Protein AF-A0A0L0D8C6-F1 (afdb_monomer)

Organism: NCBI:txid461836

Foldseek 3Di:
DDPVVVVVVVVVVVVVVVVVVVCVVVVVVVVVVVCVVVVVVVCVVPPDDDDDDDDDDDDDDDDDDDDDDDPVVVVVVVVVPDDDDDDDDDDDDDDDDDDDDDDDDDDDDDDDDDDDDDDDDDDDDDDDDDDPPPPDPQDWAFLVVVCVVVVHDAQAEFQQDFAAFADPVLCVVVVADRDLVVLQVVLPHADADPVCNSRDDPVCPPPDDDDPPDDPQQRVLCSSCNNQQLSVLQRDFRPPAAADPDDQDPVLVVQLLVLCRVGNHHPSQSRSCSSRHNYGSVVSNVCCQPPCQLSNNYHYRQWTAGPVSHIDGNGRPPPPDD

pLDDT: mean 70.29, std 24.56, range [26.69, 97.69]

Structure (mmCIF, N/CA/C/O backbone):
data_AF-A0A0L0D8C6-F1
#
_entry.id   AF-A0A0L0D8C6-F1
#
loop_
_atom_site.group_PDB
_atom_site.id
_atom_site.type_symbol
_atom_site.label_atom_id
_atom_site.label_alt_id
_atom_site.label_comp_id
_atom_site.label_asym_id
_atom_site.label_entity_id
_atom_site.label_seq_id
_atom_site.pdbx_PDB_ins_code
_atom_site.Cartn_x
_atom_site.Cartn_y
_atom_site.Cartn_z
_atom_site.occupancy
_atom_site.B_iso_or_equiv
_atom_site.auth_seq_id
_atom_site.auth_comp_id
_atom_site.auth_asym_id
_atom_site.auth_atom_id
_atom_site.pdbx_PDB_model_num
ATOM 1 N N . MET A 1 1 ? -21.525 34.085 -2.997 1.00 51.06 1 MET A N 1
ATOM 2 C CA . MET A 1 1 ? -20.673 34.850 -3.931 1.00 51.06 1 MET A CA 1
ATOM 3 C C . MET A 1 1 ? -19.971 33.852 -4.826 1.00 51.06 1 MET A C 1
ATOM 5 O O . MET A 1 1 ? -19.265 32.986 -4.321 1.00 51.06 1 MET A O 1
ATOM 9 N N . ASP A 1 2 ? -20.308 33.921 -6.109 1.00 60.94 2 ASP A N 1
ATOM 10 C CA . ASP A 1 2 ? -20.319 32.825 -7.077 1.00 60.94 2 ASP A CA 1
ATOM 11 C C . ASP A 1 2 ? -18.955 32.250 -7.445 1.00 60.94 2 ASP A C 1
ATOM 13 O O . ASP A 1 2 ? -18.066 32.945 -7.941 1.00 60.94 2 ASP A O 1
ATOM 17 N N . TYR A 1 3 ? -18.845 30.929 -7.314 1.00 76.44 3 TYR A N 1
ATOM 18 C CA . TYR A 1 3 ? -17.761 30.139 -7.895 1.00 76.44 3 TYR A CA 1
ATOM 19 C C . TYR A 1 3 ? -17.638 30.377 -9.411 1.00 76.44 3 TYR A C 1
ATOM 21 O O . TYR A 1 3 ? -16.528 30.473 -9.940 1.00 76.44 3 TYR A O 1
ATOM 29 N N . GLU A 1 4 ? -18.769 30.553 -10.099 1.00 77.00 4 GLU A N 1
ATOM 30 C CA . GLU A 1 4 ? -18.808 30.838 -11.534 1.00 77.00 4 GLU A CA 1
ATOM 31 C C . GLU A 1 4 ? -18.201 32.200 -11.884 1.00 77.00 4 GLU A C 1
ATOM 33 O O . GLU A 1 4 ? -17.427 32.296 -12.840 1.00 77.00 4 GLU A O 1
ATOM 38 N N . ALA A 1 5 ? -18.445 33.227 -11.064 1.00 86.38 5 ALA A N 1
ATOM 39 C CA . ALA A 1 5 ? -17.849 34.548 -11.248 1.00 86.38 5 ALA A CA 1
ATOM 40 C C . ALA A 1 5 ? -16.320 34.490 -11.104 1.00 86.38 5 ALA A C 1
ATOM 42 O O . ALA A 1 5 ? -15.586 35.003 -11.951 1.00 86.38 5 ALA A O 1
ATOM 43 N N . LYS A 1 6 ? -15.826 33.766 -10.091 1.00 83.81 6 LYS A N 1
ATOM 44 C CA . LYS A 1 6 ? -14.385 33.593 -9.855 1.00 83.81 6 LYS A CA 1
ATOM 45 C C . LYS A 1 6 ? -13.704 32.773 -10.958 1.00 83.81 6 LYS A C 1
ATOM 47 O O . LYS A 1 6 ? -12.558 33.040 -11.322 1.00 83.81 6 LYS A O 1
ATOM 52 N N . ARG A 1 7 ? -14.407 31.788 -11.530 1.00 87.81 7 ARG A N 1
ATOM 53 C CA . ARG A 1 7 ? -13.929 30.998 -12.675 1.00 87.81 7 ARG A CA 1
ATOM 54 C C . ARG A 1 7 ? -13.806 31.854 -13.939 1.00 87.81 7 ARG A C 1
ATOM 56 O O . ARG A 1 7 ? -12.789 31.765 -14.623 1.00 87.81 7 ARG A O 1
ATOM 63 N N . LEU A 1 8 ? -14.807 32.685 -14.232 1.00 90.06 8 LEU A N 1
ATOM 64 C CA . LEU A 1 8 ? -14.804 33.587 -15.391 1.00 90.06 8 LEU A CA 1
ATOM 65 C C . LEU A 1 8 ? -13.714 34.659 -15.287 1.00 90.06 8 LEU A C 1
ATOM 67 O O . LEU A 1 8 ? -13.028 34.936 -16.270 1.00 90.06 8 LEU A O 1
ATOM 71 N N . GLU A 1 9 ? -13.497 35.204 -14.092 1.00 90.31 9 GLU A N 1
ATOM 72 C CA . GLU A 1 9 ? -12.442 36.188 -13.843 1.00 90.31 9 GLU A CA 1
ATOM 73 C C . GLU A 1 9 ? -11.040 35.598 -14.056 1.00 90.31 9 GLU A C 1
ATOM 75 O O . GLU A 1 9 ? -10.194 36.213 -14.708 1.00 90.31 9 GLU A O 1
ATOM 80 N N . ASN A 1 10 ? -10.812 34.358 -13.612 1.00 86.00 10 ASN A N 1
ATOM 81 C CA . ASN A 1 10 ? -9.556 33.650 -13.864 1.00 86.00 10 ASN A CA 1
ATOM 82 C C . ASN A 1 10 ? -9.323 33.381 -15.359 1.00 86.00 10 ASN A C 1
ATOM 84 O O . ASN A 1 10 ? -8.205 33.553 -15.847 1.00 86.00 10 ASN A O 1
ATOM 88 N N . ILE A 1 11 ? -10.366 32.991 -16.101 1.00 89.31 11 ILE A N 1
ATOM 89 C CA . ILE A 1 11 ? -10.277 32.781 -17.556 1.00 89.31 11 ILE A CA 1
ATOM 90 C C . ILE A 1 11 ? -9.901 34.089 -18.257 1.00 89.31 11 ILE A C 1
ATOM 92 O O . ILE A 1 11 ? -8.983 34.102 -19.080 1.00 89.31 11 ILE A O 1
ATOM 96 N N . ARG A 1 12 ? -10.553 35.197 -17.892 1.00 90.94 12 ARG A N 1
ATOM 97 C CA . ARG A 1 12 ? -10.276 36.517 -18.463 1.00 90.94 12 ARG A CA 1
ATOM 98 C C . ARG A 1 12 ? -8.845 36.976 -18.177 1.00 90.94 12 ARG A C 1
ATOM 100 O O . ARG A 1 12 ? -8.145 37.395 -19.094 1.00 90.94 12 ARG A O 1
ATOM 107 N N . ARG A 1 13 ? -8.378 36.822 -16.936 1.00 86.25 13 ARG A N 1
ATOM 108 C CA . ARG A 1 13 ? -7.013 37.185 -16.524 1.00 86.25 13 ARG A CA 1
ATOM 109 C C . ARG A 1 13 ? -5.946 36.392 -17.280 1.00 86.25 13 ARG A C 1
ATOM 111 O O . ARG A 1 13 ? -4.922 36.946 -17.670 1.00 86.25 13 ARG A O 1
ATOM 118 N N . ASN A 1 14 ? -6.202 35.109 -17.534 1.00 76.44 14 ASN A N 1
ATOM 119 C CA . ASN A 1 14 ? -5.309 34.264 -18.326 1.00 76.44 14 ASN A CA 1
ATOM 120 C C . ASN A 1 14 ? -5.272 34.692 -19.801 1.00 76.44 14 ASN A C 1
ATOM 122 O O . ASN A 1 14 ? -4.200 34.718 -20.402 1.00 76.44 14 ASN A O 1
ATOM 126 N N . GLN A 1 15 ? -6.415 35.078 -20.374 1.00 77.00 15 GLN A N 1
ATOM 127 C CA . GLN A 1 15 ? -6.484 35.612 -21.739 1.00 77.00 15 GLN A CA 1
ATOM 128 C C . GLN A 1 15 ? -5.762 36.961 -21.872 1.00 77.00 15 GLN A C 1
ATOM 130 O O . GLN A 1 15 ? -5.085 37.197 -22.869 1.00 77.00 15 GLN A O 1
ATOM 135 N N . GLU A 1 16 ? -5.866 37.836 -20.872 1.00 84.56 16 GLU A N 1
ATOM 136 C CA . GLU A 1 16 ? -5.144 39.113 -20.835 1.00 84.56 16 GLU A CA 1
ATOM 137 C C . GLU A 1 16 ? -3.631 38.910 -20.675 1.00 84.56 16 GLU A C 1
ATOM 139 O O . GLU A 1 16 ? -2.859 39.561 -21.377 1.00 84.56 16 GLU A O 1
ATOM 144 N N . MET A 1 17 ? -3.196 37.949 -19.848 1.00 75.31 17 MET A N 1
ATOM 145 C CA . MET A 1 17 ? -1.781 37.565 -19.774 1.00 75.31 17 MET A CA 1
ATOM 146 C C . MET A 1 17 ? -1.253 37.067 -21.122 1.00 75.31 17 MET A C 1
ATOM 148 O O . MET A 1 17 ? -0.189 37.504 -21.551 1.00 75.31 17 MET A O 1
ATOM 152 N N . LEU A 1 18 ? -1.996 36.204 -21.818 1.00 66.38 18 LEU A N 1
ATOM 153 C CA . LEU A 1 18 ? -1.593 35.697 -23.134 1.00 66.38 18 LEU A CA 1
ATOM 154 C C . LEU A 1 18 ? -1.491 36.815 -24.184 1.00 66.38 18 LEU A C 1
ATOM 156 O O . LEU A 1 18 ? -0.519 36.846 -24.934 1.00 66.38 18 LEU A O 1
ATOM 160 N N . LYS A 1 19 ? -2.421 37.780 -24.169 1.00 74.25 19 LYS A N 1
ATOM 161 C CA . LYS A 1 19 ? -2.356 38.982 -25.018 1.00 74.25 19 LYS A CA 1
ATOM 162 C C . LYS A 1 19 ? -1.159 39.872 -24.677 1.00 74.25 19 LYS A C 1
ATOM 164 O O . LYS A 1 19 ? -0.492 40.362 -25.580 1.00 74.25 19 LYS A O 1
ATOM 169 N N . SER A 1 20 ? -0.858 40.052 -23.388 1.00 72.81 20 SER A N 1
ATOM 170 C CA . SER A 1 20 ? 0.283 40.859 -22.924 1.00 72.81 20 SER A CA 1
ATOM 171 C C . SER A 1 20 ? 1.647 40.261 -23.283 1.00 72.81 20 SER A C 1
ATOM 173 O O . SER A 1 20 ? 2.645 40.973 -23.321 1.00 72.81 20 SER A O 1
ATOM 175 N N . LEU A 1 21 ? 1.689 38.956 -23.559 1.00 68.94 21 LEU A N 1
ATOM 176 C CA . LEU A 1 21 ? 2.895 38.236 -23.953 1.00 68.94 21 LEU A CA 1
ATOM 177 C C . LEU A 1 21 ? 3.154 38.284 -25.472 1.00 68.94 21 LEU A C 1
ATOM 179 O O . LEU A 1 21 ? 4.108 37.651 -25.919 1.00 68.94 21 LEU A O 1
ATOM 183 N N . GLU A 1 22 ? 2.323 39.002 -26.250 1.00 64.31 22 GLU A N 1
ATOM 184 C CA . GLU A 1 22 ? 2.448 39.228 -27.707 1.00 64.31 22 GLU A CA 1
ATOM 185 C C . GLU A 1 22 ? 2.861 37.973 -28.509 1.00 64.31 22 GLU A C 1
ATOM 187 O O . GLU A 1 22 ? 3.602 38.024 -29.495 1.00 64.31 22 GLU A O 1
ATOM 192 N N . LEU A 1 23 ? 2.375 36.802 -28.094 1.00 56.28 23 LEU A N 1
ATOM 193 C CA . LEU A 1 23 ? 2.746 35.517 -28.694 1.00 56.28 23 LEU A CA 1
ATOM 194 C C . LEU A 1 23 ? 1.880 35.139 -29.903 1.00 56.28 23 LEU A C 1
ATOM 196 O O . LEU A 1 23 ? 2.156 34.140 -30.566 1.00 56.28 23 LEU A O 1
ATOM 200 N N . ASP A 1 24 ? 0.901 35.970 -30.254 1.00 55.97 24 ASP A N 1
ATOM 201 C CA . ASP A 1 24 ? -0.055 35.663 -31.316 1.00 55.97 24 ASP A CA 1
ATOM 202 C C . ASP A 1 24 ? 0.536 35.845 -32.721 1.00 55.97 24 ASP A C 1
ATOM 204 O O . ASP A 1 24 ? 0.220 35.075 -33.622 1.00 55.97 24 ASP A O 1
ATOM 208 N N . ALA A 1 25 ? 1.464 36.779 -32.947 1.00 56.91 25 ALA A N 1
ATOM 209 C CA . ALA A 1 25 ? 2.057 36.947 -34.280 1.00 56.91 25 ALA A CA 1
ATOM 210 C C . ALA A 1 25 ? 3.176 35.927 -34.559 1.00 56.91 25 ALA A C 1
ATOM 212 O O . ALA A 1 25 ? 3.279 35.385 -35.662 1.00 56.91 25 ALA A O 1
ATOM 213 N N . SER A 1 26 ? 4.007 35.632 -33.552 1.00 56.34 26 SER A N 1
ATOM 214 C CA . SER A 1 26 ? 5.174 34.759 -33.721 1.00 56.34 26 SER A CA 1
ATOM 215 C C . SER A 1 26 ? 4.802 33.277 -33.746 1.00 56.34 26 SER A C 1
ATOM 217 O O . SER A 1 26 ? 5.340 32.549 -34.578 1.00 56.34 26 SER A O 1
ATOM 219 N N . MET A 1 27 ? 3.842 32.836 -32.923 1.00 58.53 27 MET A N 1
ATOM 220 C CA . MET A 1 27 ? 3.369 31.447 -32.913 1.00 58.53 27 MET A CA 1
ATOM 221 C C . MET A 1 27 ? 2.591 31.116 -34.194 1.00 58.53 27 MET A C 1
ATOM 223 O O . MET A 1 27 ? 2.812 30.063 -34.791 1.00 58.53 27 MET A O 1
ATOM 227 N N . THR A 1 28 ? 1.753 32.041 -34.672 1.00 59.00 28 THR A N 1
ATOM 228 C CA . THR A 1 28 ? 0.978 31.864 -35.912 1.00 59.00 28 THR A CA 1
ATOM 229 C C . THR A 1 28 ? 1.889 31.828 -37.142 1.00 59.00 28 THR A C 1
ATOM 231 O O . THR A 1 28 ? 1.701 30.990 -38.021 1.00 59.00 28 THR A O 1
ATOM 234 N N . ALA A 1 29 ? 2.951 32.644 -37.177 1.00 56.06 29 ALA A N 1
ATOM 235 C CA . ALA A 1 29 ? 3.964 32.591 -38.234 1.00 56.06 29 ALA A CA 1
ATOM 236 C C . ALA A 1 29 ? 4.805 31.298 -38.197 1.00 56.06 29 ALA A C 1
ATOM 238 O O . ALA A 1 29 ? 5.144 30.747 -39.248 1.00 56.06 29 ALA A O 1
ATOM 239 N N . LEU A 1 30 ? 5.122 30.785 -37.002 1.00 56.34 30 LEU A N 1
ATOM 240 C CA . LEU A 1 30 ? 5.866 29.532 -36.833 1.00 56.34 30 LEU A CA 1
ATOM 241 C C . LEU A 1 30 ? 5.026 28.313 -37.231 1.00 56.34 30 LEU A C 1
ATOM 243 O O . LEU A 1 30 ? 5.535 27.424 -37.914 1.00 56.34 30 LEU A O 1
ATOM 247 N N . MET A 1 31 ? 3.738 28.299 -36.875 1.00 59.12 31 MET A N 1
ATOM 248 C CA . MET A 1 31 ? 2.801 27.256 -37.299 1.00 59.12 31 MET A CA 1
ATOM 249 C C . MET A 1 31 ? 2.530 27.312 -38.808 1.00 59.12 31 MET A C 1
ATOM 251 O O . MET A 1 31 ? 2.567 26.275 -39.466 1.00 59.12 31 MET A O 1
ATOM 255 N N . ALA A 1 32 ? 2.385 28.504 -39.396 1.00 57.31 32 ALA A N 1
ATOM 256 C CA . ALA A 1 32 ? 2.222 28.662 -40.843 1.00 57.31 32 ALA A CA 1
ATOM 257 C C . ALA A 1 32 ? 3.449 28.180 -41.645 1.00 57.31 32 ALA A C 1
ATOM 259 O O . ALA A 1 32 ? 3.293 27.564 -42.699 1.00 57.31 32 ALA A O 1
ATOM 260 N N . ASN A 1 33 ? 4.674 28.399 -41.151 1.00 64.31 33 ASN A N 1
ATOM 261 C CA . ASN A 1 33 ? 5.886 27.865 -41.787 1.00 64.31 33 ASN A CA 1
ATOM 262 C C . ASN A 1 33 ? 6.044 26.349 -41.594 1.00 64.31 33 ASN A C 1
ATOM 264 O O . ASN A 1 33 ? 6.543 25.676 -42.493 1.00 64.31 33 ASN A O 1
ATOM 268 N N . ALA A 1 34 ? 5.603 25.804 -40.458 1.00 60.94 34 ALA A N 1
ATOM 269 C CA . ALA A 1 34 ? 5.633 24.366 -40.200 1.00 60.94 34 ALA A CA 1
ATOM 270 C C . ALA A 1 34 ? 4.616 23.581 -41.053 1.00 60.94 34 ALA A C 1
ATOM 272 O O . ALA A 1 34 ? 4.858 22.417 -41.362 1.00 60.94 34 ALA A O 1
ATOM 273 N N . MET A 1 35 ? 3.513 24.213 -41.476 1.00 58.69 35 MET A N 1
ATOM 274 C CA . MET A 1 35 ? 2.468 23.582 -42.299 1.00 58.69 35 MET A CA 1
ATOM 275 C C . MET A 1 35 ? 2.687 23.710 -43.821 1.00 58.69 35 MET A C 1
ATOM 277 O O . MET A 1 35 ? 2.012 23.029 -44.592 1.00 58.69 35 MET A O 1
ATOM 281 N N . ARG A 1 36 ? 3.663 24.506 -44.286 1.00 56.56 36 ARG A N 1
ATOM 282 C CA . ARG A 1 36 ? 4.001 24.647 -45.721 1.00 56.56 36 ARG A CA 1
ATOM 283 C C . ARG A 1 36 ? 4.393 23.354 -46.455 1.00 56.56 36 ARG A C 1
ATOM 285 O O . ARG A 1 36 ? 3.912 23.182 -47.571 1.00 56.56 36 ARG A O 1
ATOM 292 N N . PRO A 1 37 ? 5.211 22.436 -45.903 1.00 56.53 37 PRO A N 1
ATOM 293 C CA . PRO A 1 37 ? 5.544 21.198 -46.617 1.00 56.53 37 PRO A CA 1
ATOM 294 C C . PRO A 1 37 ? 4.352 20.228 -46.717 1.00 56.53 37 PRO A C 1
ATOM 296 O O . PRO A 1 37 ? 4.305 19.397 -47.621 1.00 56.53 37 PRO A O 1
ATOM 299 N N . VAL A 1 38 ? 3.362 20.361 -45.827 1.00 55.81 38 VAL A N 1
ATOM 300 C CA . VAL A 1 38 ? 2.130 19.553 -45.839 1.00 55.81 38 VAL A CA 1
ATOM 301 C C . VAL A 1 38 ? 1.131 20.094 -46.869 1.00 55.81 38 VAL A C 1
ATOM 303 O O . VAL A 1 38 ? 0.504 19.327 -47.586 1.00 55.81 38 VAL A O 1
ATOM 306 N N . ALA A 1 39 ? 1.030 21.418 -47.018 1.00 50.34 39 ALA A N 1
ATOM 307 C CA . ALA A 1 39 ? 0.193 22.029 -48.052 1.00 50.34 39 ALA A CA 1
ATOM 308 C C . ALA A 1 39 ? 0.763 21.845 -49.475 1.00 50.34 39 ALA A C 1
ATOM 310 O O . ALA A 1 39 ? -0.001 21.672 -50.419 1.00 50.34 39 ALA A O 1
ATOM 311 N N . ALA A 1 40 ? 2.093 21.845 -49.631 1.00 52.75 40 ALA A N 1
ATOM 312 C CA . ALA A 1 40 ? 2.746 21.606 -50.922 1.00 52.75 40 ALA A CA 1
ATOM 313 C C . ALA A 1 40 ? 2.568 20.159 -51.419 1.00 52.75 40 ALA A C 1
ATOM 315 O O . ALA A 1 40 ? 2.349 19.952 -52.608 1.00 52.75 40 ALA A O 1
ATOM 316 N N . SER A 1 41 ? 2.591 19.176 -50.511 1.00 53.41 41 SER A N 1
ATOM 317 C CA . SER A 1 41 ? 2.342 17.767 -50.856 1.00 53.41 41 SER A CA 1
ATOM 318 C C . SER A 1 41 ? 0.871 17.486 -51.186 1.00 53.41 41 SER A C 1
ATOM 320 O O . SER A 1 41 ? 0.602 16.711 -52.097 1.00 53.41 41 SER A O 1
ATOM 322 N N . LEU A 1 42 ? -0.083 18.169 -50.537 1.00 50.91 42 LEU A N 1
ATOM 323 C CA . LEU A 1 42 ? -1.504 18.080 -50.913 1.00 50.91 42 LEU A CA 1
ATOM 324 C C . LEU A 1 42 ? -1.837 18.784 -52.244 1.00 50.91 42 LEU A C 1
ATOM 326 O O . LEU A 1 42 ? -2.775 18.380 -52.927 1.00 50.91 42 LEU A O 1
ATOM 330 N N . ALA A 1 43 ? -1.103 19.834 -52.626 1.00 50.12 43 ALA A N 1
ATOM 331 C CA . ALA A 1 43 ? -1.337 20.547 -53.886 1.00 50.12 43 ALA A CA 1
ATOM 332 C C . ALA A 1 43 ? -0.822 19.772 -55.117 1.00 50.12 43 ALA A C 1
ATOM 334 O O . ALA A 1 43 ? -1.443 19.843 -56.179 1.00 50.12 43 ALA A O 1
ATOM 335 N N . GLU A 1 44 ? 0.259 18.993 -54.973 1.00 53.62 44 GLU A N 1
ATOM 336 C CA . GLU A 1 44 ? 0.750 18.084 -56.024 1.00 53.62 44 GLU A CA 1
ATOM 337 C C . GLU A 1 44 ? -0.215 16.919 -56.295 1.00 53.62 44 GLU A C 1
ATOM 339 O O . GLU A 1 44 ? -0.365 16.517 -57.447 1.00 53.62 44 GLU A O 1
ATOM 344 N N . GLU A 1 45 ? -0.937 16.422 -55.283 1.00 50.84 45 GLU A N 1
ATOM 345 C CA . GLU A 1 45 ? -1.927 15.351 -55.476 1.00 50.84 45 GLU A CA 1
ATOM 346 C C . GLU A 1 45 ? -3.238 15.823 -56.130 1.00 50.84 45 GLU A C 1
ATOM 348 O O . GLU A 1 45 ? -4.007 14.988 -56.606 1.00 50.84 45 GLU A O 1
ATOM 353 N N . HIS A 1 46 ? -3.542 17.129 -56.155 1.00 49.72 46 HIS A N 1
ATOM 354 C CA . HIS A 1 46 ? -4.841 17.656 -56.623 1.00 49.72 46 HIS A CA 1
ATOM 355 C C . HIS A 1 46 ? -4.760 18.660 -57.788 1.00 49.72 46 HIS A C 1
ATOM 357 O O . HIS A 1 46 ? -5.788 19.189 -58.207 1.00 49.72 46 HIS A O 1
ATOM 363 N N . GLY A 1 47 ? -3.577 18.891 -58.368 1.00 46.78 47 GLY A N 1
ATOM 364 C CA . GLY A 1 47 ? -3.444 19.549 -59.676 1.00 46.78 47 GLY A CA 1
ATOM 365 C C . GLY A 1 47 ? -3.952 20.995 -59.752 1.00 46.78 47 GLY A C 1
ATOM 366 O O . GLY A 1 47 ? -4.449 21.406 -60.800 1.00 46.78 47 GLY A O 1
ATOM 367 N N . VAL A 1 48 ? -3.827 21.783 -58.678 1.00 44.97 48 VAL A N 1
ATOM 368 C CA . VAL A 1 48 ? -4.190 23.212 -58.685 1.00 44.97 48 VAL A CA 1
ATOM 369 C C . VAL A 1 48 ? -2.929 24.071 -58.587 1.00 44.97 48 VAL A C 1
ATOM 371 O O . VAL A 1 48 ? -2.199 24.019 -57.599 1.00 44.97 48 VAL A O 1
ATOM 374 N N . ALA A 1 49 ? -2.669 24.869 -59.624 1.00 36.66 49 ALA A N 1
ATOM 375 C CA . ALA A 1 49 ? -1.535 25.786 -59.685 1.00 36.66 49 ALA A CA 1
ATOM 376 C C . ALA A 1 49 ? -1.708 26.948 -58.690 1.00 36.66 49 ALA A C 1
ATOM 378 O O . ALA A 1 49 ? -2.682 27.696 -58.767 1.00 36.66 49 ALA A O 1
ATOM 379 N N . ALA A 1 50 ? -0.748 27.123 -57.778 1.00 41.09 50 ALA A N 1
ATOM 380 C CA . ALA A 1 50 ? -0.671 28.288 -56.901 1.00 41.09 50 ALA A CA 1
ATOM 381 C C . ALA A 1 50 ? 0.349 29.297 -57.457 1.00 41.09 50 ALA A C 1
ATOM 383 O O . ALA A 1 50 ? 1.540 28.993 -57.552 1.00 41.09 50 ALA A O 1
ATOM 384 N N . GLU A 1 51 ? -0.111 30.500 -57.816 1.00 37.03 51 GLU A N 1
ATOM 385 C CA . GLU A 1 51 ? 0.754 31.635 -58.159 1.00 37.03 51 GLU A CA 1
ATOM 386 C C . GLU A 1 51 ? 1.627 32.029 -56.958 1.00 37.03 51 GLU A C 1
ATOM 388 O O . GLU A 1 51 ? 1.137 32.372 -55.879 1.00 37.03 51 GLU A O 1
ATOM 393 N N . VAL A 1 52 ? 2.946 31.992 -57.151 1.00 43.19 52 VAL A N 1
ATOM 394 C CA . VAL A 1 52 ? 3.936 32.329 -56.124 1.00 43.19 52 VAL A CA 1
ATOM 395 C C . VAL A 1 52 ? 4.360 33.787 -56.302 1.00 43.19 52 VAL A C 1
ATOM 397 O O . VAL A 1 52 ? 5.174 34.109 -57.166 1.00 43.19 52 VAL A O 1
ATOM 400 N N . ALA A 1 53 ? 3.827 34.683 -55.469 1.00 35.00 53 ALA A N 1
ATOM 401 C CA . ALA A 1 53 ? 4.307 36.060 -55.375 1.00 35.00 53 ALA A CA 1
ATOM 402 C C . ALA A 1 53 ? 5.712 36.096 -54.740 1.00 35.00 53 ALA A C 1
ATOM 404 O O . ALA A 1 53 ? 5.919 35.653 -53.607 1.00 35.00 53 ALA A O 1
ATOM 405 N N . ALA A 1 54 ? 6.686 36.618 -55.487 1.00 41.06 54 ALA A N 1
ATOM 406 C CA . ALA A 1 54 ? 8.080 36.740 -55.076 1.00 41.06 54 ALA A CA 1
ATOM 407 C C . ALA A 1 54 ? 8.297 37.917 -54.103 1.00 41.06 54 ALA A C 1
ATOM 409 O O . ALA A 1 54 ? 7.868 39.039 -54.365 1.00 41.06 54 ALA A O 1
ATOM 410 N N . ALA A 1 55 ? 9.033 37.679 -53.012 1.00 37.03 55 ALA A N 1
ATOM 411 C CA . ALA A 1 55 ? 9.544 38.710 -52.104 1.00 37.03 55 ALA A CA 1
ATOM 412 C C . ALA A 1 55 ? 10.991 38.375 -51.666 1.00 37.03 55 ALA A C 1
ATOM 414 O O . ALA A 1 55 ? 11.384 37.206 -51.698 1.00 37.03 55 ALA A O 1
ATOM 415 N N . PRO A 1 56 ? 11.822 39.383 -51.330 1.00 37.72 56 PRO A N 1
ATOM 416 C CA . PRO A 1 56 ? 13.251 39.374 -51.642 1.00 37.72 56 PRO A CA 1
ATOM 417 C C . PRO A 1 56 ? 14.127 38.539 -50.698 1.00 37.72 56 PRO A C 1
ATOM 419 O O . PRO A 1 56 ? 13.934 38.478 -49.485 1.00 37.72 56 PRO A O 1
ATOM 422 N N . VAL A 1 57 ? 15.169 37.955 -51.293 1.00 40.78 57 VAL A N 1
ATOM 423 C CA . VAL A 1 57 ? 16.235 37.190 -50.638 1.00 40.78 57 VAL A CA 1
ATOM 424 C C . VAL A 1 57 ? 17.098 38.113 -49.771 1.00 40.78 57 VAL A C 1
ATOM 426 O O . VAL A 1 57 ? 17.852 38.941 -50.281 1.00 40.78 57 VAL A O 1
ATOM 429 N N . VAL A 1 58 ? 17.050 37.936 -48.448 1.00 37.81 58 VAL A N 1
ATOM 430 C CA . VAL A 1 58 ? 17.995 38.576 -47.520 1.00 37.81 58 VAL A CA 1
ATOM 431 C C . VAL A 1 58 ? 19.256 37.714 -47.419 1.00 37.81 58 VAL A C 1
ATOM 433 O O . VAL A 1 58 ? 19.284 36.680 -46.753 1.00 37.81 58 VAL A O 1
ATOM 436 N N . VAL A 1 59 ? 20.326 38.147 -48.087 1.00 40.0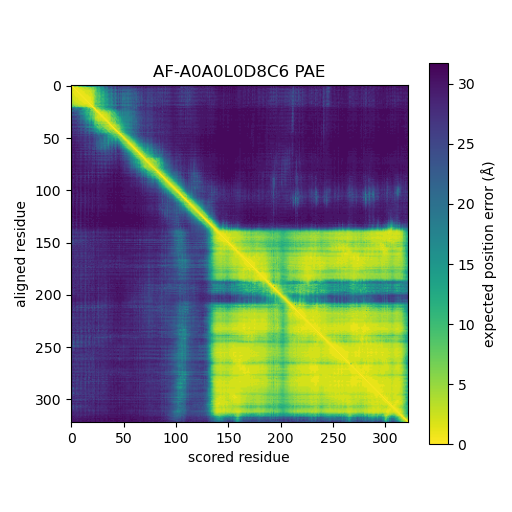6 59 VAL A N 1
ATOM 437 C CA . VAL A 1 59 ? 21.657 37.526 -48.015 1.00 40.06 59 VAL A CA 1
ATOM 438 C C . VAL A 1 59 ? 22.305 37.853 -46.664 1.00 40.06 59 VAL A C 1
ATOM 440 O O . VAL A 1 59 ? 22.838 38.942 -46.447 1.00 40.06 59 VAL A O 1
ATOM 443 N N . GLY A 1 60 ? 22.286 36.896 -45.735 1.00 35.66 60 GLY A N 1
ATOM 444 C CA . GLY A 1 60 ? 23.022 36.990 -44.474 1.00 35.66 60 GLY A CA 1
ATOM 445 C C . GLY A 1 60 ? 24.539 36.914 -44.695 1.00 35.66 60 GLY A C 1
ATOM 446 O O . GLY A 1 60 ? 25.071 35.880 -45.099 1.00 35.66 60 GLY A O 1
ATOM 447 N N . LYS A 1 61 ? 25.266 38.000 -44.399 1.00 38.72 61 LYS A N 1
ATOM 448 C CA . LYS A 1 61 ? 26.741 38.031 -44.413 1.00 38.72 61 LYS A CA 1
ATOM 449 C C . LYS A 1 61 ? 27.313 37.021 -43.403 1.00 38.72 61 LYS A C 1
ATOM 451 O O . LYS A 1 61 ? 27.099 37.144 -42.197 1.00 38.72 61 LYS A O 1
ATOM 456 N N . LYS A 1 62 ? 28.112 36.058 -43.885 1.00 38.66 62 LYS A N 1
ATOM 457 C CA . LYS A 1 62 ? 28.946 35.164 -43.057 1.00 38.66 62 LYS A CA 1
ATOM 458 C C . LYS A 1 62 ? 29.876 35.992 -42.159 1.00 38.66 62 LYS A C 1
ATOM 460 O O . LYS A 1 62 ? 30.800 36.643 -42.645 1.00 38.66 62 LYS A O 1
ATOM 465 N N . ARG A 1 63 ? 29.684 35.927 -40.838 1.00 44.28 63 ARG A N 1
ATOM 466 C CA . ARG A 1 63 ? 30.673 36.409 -39.860 1.00 44.28 63 ARG A CA 1
ATOM 467 C C . ARG A 1 63 ? 31.887 35.472 -39.863 1.00 44.28 63 ARG A C 1
ATOM 469 O O . ARG A 1 63 ? 31.748 34.275 -39.618 1.00 44.28 63 ARG A O 1
ATOM 476 N N . ARG A 1 64 ? 33.079 36.013 -40.138 1.00 41.34 64 ARG A N 1
ATOM 477 C CA . ARG A 1 64 ? 34.361 35.300 -39.996 1.00 41.34 64 ARG A CA 1
ATOM 478 C C . ARG A 1 64 ? 34.593 34.992 -38.509 1.00 41.34 64 ARG A C 1
ATOM 480 O O . ARG A 1 64 ? 34.448 35.879 -37.671 1.00 41.34 64 ARG A O 1
ATOM 487 N N . ARG A 1 65 ? 34.930 33.740 -38.178 1.00 41.19 65 ARG A N 1
ATOM 488 C CA . ARG A 1 65 ? 35.358 33.337 -36.826 1.00 41.19 65 ARG A CA 1
ATOM 489 C C . ARG A 1 65 ? 36.691 34.015 -36.493 1.00 41.19 65 ARG A C 1
ATOM 491 O O . ARG A 1 65 ? 37.629 33.914 -37.277 1.00 41.19 65 ARG A O 1
ATOM 498 N N . ALA A 1 66 ? 36.774 34.660 -35.333 1.00 44.34 66 ALA A N 1
ATOM 499 C CA . ALA A 1 66 ? 38.046 35.076 -34.744 1.00 44.34 66 ALA A CA 1
ATOM 500 C C . ALA A 1 66 ? 38.824 33.841 -34.232 1.00 44.34 66 ALA A C 1
ATOM 502 O O . ALA A 1 66 ? 38.186 32.865 -33.818 1.00 44.34 66 ALA A O 1
ATOM 503 N N . PRO A 1 67 ? 40.170 33.848 -34.254 1.00 48.88 67 PRO A N 1
ATOM 504 C CA . PRO A 1 67 ? 40.970 32.751 -33.716 1.00 48.88 67 PRO A CA 1
ATOM 505 C C . PRO A 1 67 ? 40.823 32.658 -32.189 1.00 48.88 67 PRO A C 1
ATOM 507 O O . PRO A 1 67 ? 40.714 33.666 -31.492 1.00 48.88 67 PRO A O 1
ATOM 510 N N . ALA A 1 68 ? 40.782 31.428 -31.675 1.00 51.62 68 ALA A N 1
ATOM 511 C CA . ALA A 1 68 ? 40.621 31.146 -30.251 1.00 51.62 68 ALA A CA 1
ATOM 512 C C . ALA A 1 68 ? 41.872 31.560 -29.447 1.00 51.62 68 ALA A C 1
ATOM 514 O O . ALA A 1 68 ? 42.985 31.301 -29.906 1.00 51.62 68 ALA A O 1
ATOM 515 N N . PRO A 1 69 ? 41.729 32.151 -28.244 1.00 49.88 69 PRO A N 1
ATOM 516 C CA . PRO A 1 69 ? 42.869 32.423 -27.378 1.00 49.88 69 PRO A CA 1
ATOM 517 C C . PRO A 1 69 ? 43.387 31.147 -26.694 1.00 49.88 69 PRO A C 1
ATOM 519 O O . PRO A 1 69 ? 42.632 30.233 -26.355 1.00 49.88 69 PRO A O 1
ATOM 522 N N . ASP A 1 70 ? 44.701 31.127 -26.495 1.00 56.28 70 ASP A N 1
ATOM 523 C CA . ASP A 1 70 ? 45.546 29.981 -26.163 1.00 56.28 70 ASP A CA 1
ATOM 524 C C . ASP A 1 70 ? 45.211 29.306 -24.811 1.00 56.28 70 ASP A C 1
ATOM 526 O O . ASP A 1 70 ? 45.094 29.950 -23.761 1.00 56.28 70 ASP A O 1
ATOM 530 N N . ALA A 1 71 ? 45.081 27.974 -24.812 1.00 52.69 71 ALA A N 1
ATOM 531 C CA . ALA A 1 71 ? 44.599 27.177 -23.676 1.00 52.69 71 ALA A CA 1
ATOM 532 C C . ALA A 1 71 ? 45.532 27.220 -22.447 1.00 52.69 71 ALA A C 1
ATOM 534 O O . ALA A 1 71 ? 45.093 27.001 -21.313 1.00 52.69 71 ALA A O 1
ATOM 535 N N . LYS A 1 72 ? 46.810 27.566 -22.647 1.00 49.06 72 LYS A N 1
ATOM 536 C CA . LYS A 1 72 ? 47.821 27.634 -21.579 1.00 49.06 72 LYS A CA 1
ATOM 537 C C . LYS A 1 72 ? 47.622 28.821 -20.626 1.00 49.06 72 LYS A C 1
ATOM 539 O O . LYS A 1 72 ? 47.960 28.716 -19.447 1.00 49.06 72 LYS A O 1
ATOM 544 N N . ALA A 1 73 ? 46.998 29.913 -21.078 1.00 51.28 73 ALA A N 1
ATOM 545 C CA . ALA A 1 73 ? 46.728 31.081 -20.232 1.00 51.28 73 ALA A CA 1
ATOM 546 C C . ALA A 1 73 ? 45.626 30.815 -19.183 1.00 51.28 73 ALA A C 1
ATOM 548 O O . ALA A 1 73 ? 45.666 31.356 -18.076 1.00 51.28 73 ALA A O 1
ATOM 549 N N . ARG A 1 74 ? 44.670 29.923 -19.490 1.00 52.84 74 ARG A N 1
ATOM 550 C CA . ARG A 1 74 ? 43.582 29.533 -18.573 1.00 52.84 74 ARG A CA 1
ATOM 551 C C . ARG A 1 74 ? 44.067 28.697 -17.388 1.00 52.84 74 ARG A C 1
ATOM 553 O O . ARG A 1 74 ? 43.574 28.880 -16.279 1.00 52.84 74 ARG A O 1
ATOM 560 N N . GLN A 1 75 ? 45.042 27.813 -17.599 1.00 52.75 75 GLN A N 1
ATOM 561 C CA . GLN A 1 75 ? 45.573 26.961 -16.529 1.00 52.75 75 GLN A CA 1
ATOM 562 C C . GLN A 1 75 ? 46.422 27.735 -15.516 1.00 52.75 75 GLN A C 1
ATOM 564 O O . GLN A 1 75 ? 46.366 27.425 -14.328 1.00 52.75 75 GLN A O 1
ATOM 569 N N . LYS A 1 76 ? 47.159 28.767 -15.952 1.00 46.62 76 LYS A N 1
ATOM 570 C CA . LYS A 1 76 ? 47.995 29.579 -15.053 1.00 46.62 76 LYS A CA 1
ATOM 571 C C . LYS A 1 76 ? 47.145 30.430 -14.101 1.00 46.62 76 LYS A C 1
ATOM 573 O O . LYS A 1 76 ? 47.375 30.404 -12.898 1.00 46.62 76 LYS A O 1
ATOM 578 N N . LYS A 1 77 ? 46.082 31.067 -14.611 1.00 44.59 77 LYS A N 1
ATOM 579 C CA . LYS A 1 77 ? 45.183 31.916 -13.805 1.00 44.59 77 LYS A CA 1
ATOM 580 C C . LYS A 1 77 ? 44.300 31.129 -12.821 1.00 44.59 77 LYS A C 1
ATOM 582 O O . LYS A 1 77 ? 43.905 31.667 -11.796 1.00 44.59 77 LYS A O 1
ATOM 587 N N . ALA A 1 78 ? 44.008 29.856 -13.107 1.00 47.38 78 ALA A N 1
ATOM 588 C CA . ALA A 1 78 ? 43.234 28.986 -12.213 1.00 47.38 78 ALA A CA 1
ATOM 589 C C . ALA A 1 78 ? 44.071 28.377 -11.070 1.00 47.38 78 ALA A C 1
ATOM 591 O O . ALA A 1 78 ? 43.512 27.978 -10.051 1.00 47.38 78 ALA A O 1
ATOM 592 N N . ARG A 1 79 ? 45.401 28.311 -11.221 1.00 49.69 79 ARG A N 1
ATOM 593 C CA . ARG A 1 79 ? 46.315 27.754 -10.209 1.00 49.69 79 ARG A CA 1
ATOM 594 C C . ARG A 1 79 ? 46.700 28.759 -9.118 1.00 49.69 79 ARG A C 1
ATOM 596 O O . ARG A 1 79 ? 46.971 28.339 -8.001 1.00 49.69 79 ARG A O 1
ATOM 603 N N . GLU A 1 80 ? 46.680 30.056 -9.423 1.00 45.56 80 GLU A N 1
ATOM 604 C CA . GLU A 1 80 ? 47.020 31.139 -8.481 1.00 45.56 80 GLU A CA 1
ATOM 605 C C . GLU A 1 80 ? 45.883 31.516 -7.511 1.00 45.56 80 GLU A C 1
ATOM 607 O O . GLU A 1 80 ? 46.134 32.185 -6.516 1.00 45.56 80 GLU A O 1
ATOM 612 N N . ALA A 1 81 ? 44.644 31.062 -7.744 1.00 47.00 81 ALA A N 1
ATOM 613 C CA . ALA A 1 81 ? 43.471 31.451 -6.947 1.00 47.00 81 ALA A CA 1
ATOM 614 C C . ALA A 1 81 ? 42.959 30.370 -5.966 1.00 47.00 81 ALA A C 1
ATOM 616 O O . ALA A 1 81 ? 41.829 30.455 -5.484 1.00 47.00 81 ALA A O 1
ATOM 617 N N . ALA A 1 82 ? 43.750 29.336 -5.663 1.00 45.00 82 ALA A N 1
ATOM 618 C CA . ALA A 1 82 ? 43.343 28.275 -4.739 1.00 45.00 82 ALA A CA 1
ATOM 619 C C . ALA A 1 82 ? 43.716 28.618 -3.281 1.00 45.00 82 ALA A C 1
ATOM 621 O O . ALA A 1 82 ? 44.828 28.351 -2.831 1.00 45.00 82 ALA A O 1
ATOM 622 N N . ALA A 1 83 ? 42.770 29.193 -2.533 1.00 48.22 83 ALA A N 1
ATOM 623 C CA . ALA A 1 83 ? 42.863 29.344 -1.077 1.00 48.22 83 ALA A CA 1
ATOM 624 C C . ALA A 1 83 ? 42.867 27.965 -0.366 1.00 48.22 83 ALA A C 1
ATOM 626 O O . ALA A 1 83 ? 42.230 27.025 -0.854 1.00 48.22 83 ALA A O 1
ATOM 627 N N . PRO A 1 84 ? 43.554 27.807 0.784 1.00 46.41 84 PRO A N 1
ATOM 628 C CA . PRO A 1 84 ? 43.765 26.496 1.394 1.00 46.41 84 PRO A CA 1
ATOM 629 C C . PRO A 1 84 ? 42.477 25.894 1.977 1.00 46.41 84 PRO A C 1
ATOM 631 O O . PRO A 1 84 ? 41.760 26.510 2.767 1.00 46.41 84 PRO A O 1
ATOM 634 N N . VAL A 1 85 ? 42.210 24.638 1.607 1.00 46.62 85 VAL A N 1
ATOM 635 C CA . VAL A 1 85 ? 41.078 23.831 2.082 1.00 46.62 85 VAL A CA 1
ATOM 636 C C . VAL A 1 85 ? 41.306 23.419 3.540 1.00 46.62 85 VAL A C 1
ATOM 638 O O . VAL A 1 85 ? 42.243 22.690 3.861 1.00 46.62 85 VAL A O 1
ATOM 641 N N . ARG A 1 86 ? 40.423 23.869 4.437 1.00 39.06 86 ARG A N 1
ATOM 642 C CA . ARG A 1 86 ? 40.440 23.546 5.872 1.00 39.06 86 ARG A CA 1
ATOM 643 C C . ARG A 1 86 ? 40.018 22.084 6.084 1.00 39.06 86 ARG A C 1
ATOM 645 O O . ARG A 1 86 ? 38.859 21.736 5.872 1.00 39.06 86 ARG A O 1
ATOM 652 N N . GLN A 1 87 ? 40.941 21.222 6.510 1.00 34.22 87 GLN A N 1
ATOM 653 C CA . GLN A 1 87 ? 40.633 19.837 6.886 1.00 34.22 87 GLN A CA 1
ATOM 654 C C . GLN A 1 87 ? 39.916 19.800 8.247 1.00 34.22 87 GLN A C 1
ATOM 656 O O . GLN A 1 87 ? 40.512 20.122 9.274 1.00 34.22 87 GLN A O 1
ATOM 661 N N . SER A 1 88 ? 38.641 19.403 8.288 1.00 37.53 88 SER A N 1
ATOM 662 C CA . SER A 1 88 ? 37.928 19.174 9.552 1.00 37.53 88 SER A CA 1
ATOM 663 C C . SER A 1 88 ? 38.183 17.753 10.067 1.00 37.53 88 SER A C 1
ATOM 665 O O . SER A 1 88 ? 37.810 16.774 9.416 1.00 37.53 88 SER A O 1
ATOM 667 N N . ARG A 1 89 ? 38.790 17.642 11.253 1.00 35.25 89 ARG A N 1
ATOM 668 C CA . ARG A 1 89 ? 38.966 16.384 11.996 1.00 35.25 89 ARG A CA 1
ATOM 669 C C . ARG A 1 89 ? 37.598 15.809 12.394 1.00 35.25 89 ARG A C 1
ATOM 671 O O . ARG A 1 89 ? 36.789 16.507 12.998 1.00 35.25 89 ARG A O 1
ATOM 678 N N . ARG A 1 90 ? 37.342 14.537 12.067 1.00 34.72 90 ARG A N 1
ATOM 679 C CA . ARG A 1 90 ? 36.173 13.782 12.552 1.00 34.72 90 ARG A CA 1
ATOM 680 C C . ARG A 1 90 ? 36.316 13.542 14.056 1.00 34.72 90 ARG A C 1
ATOM 682 O O . ARG A 1 90 ? 37.221 12.821 14.463 1.00 34.72 90 ARG A O 1
ATOM 689 N N . ILE A 1 91 ? 35.400 14.085 14.853 1.00 33.22 91 ILE A N 1
ATOM 690 C CA . ILE A 1 91 ? 35.149 13.608 16.216 1.00 33.22 91 ILE A CA 1
ATOM 691 C C . ILE A 1 91 ? 34.034 12.565 16.124 1.00 33.22 91 ILE A C 1
ATOM 693 O O . ILE A 1 91 ? 32.962 12.821 15.581 1.00 33.22 91 ILE A O 1
ATOM 697 N N . ARG A 1 92 ? 34.339 11.359 16.601 1.00 31.36 92 ARG A N 1
ATOM 698 C CA . ARG A 1 92 ? 33.422 10.230 16.751 1.00 31.36 92 ARG A CA 1
ATOM 699 C C . ARG A 1 92 ? 32.701 10.412 18.087 1.00 31.36 92 ARG A C 1
ATOM 701 O O . ARG A 1 92 ? 33.323 10.197 19.119 1.00 31.36 92 ARG A O 1
ATOM 708 N N . SER A 1 93 ? 31.435 10.819 18.080 1.00 31.27 93 SER A N 1
ATOM 709 C CA . SER A 1 93 ? 30.588 10.794 19.279 1.00 31.27 93 SER A CA 1
ATOM 710 C C . SER A 1 93 ? 29.745 9.519 19.294 1.00 31.27 93 SER A C 1
ATOM 712 O O . SER A 1 93 ? 29.169 9.128 18.277 1.00 31.27 93 SER A O 1
ATOM 714 N N . GLN A 1 94 ? 29.739 8.854 20.447 1.00 32.66 94 GLN A N 1
ATOM 715 C CA . GLN A 1 94 ? 28.898 7.705 20.771 1.00 32.66 94 GLN A CA 1
ATOM 716 C C . GLN A 1 94 ? 27.415 8.078 20.637 1.00 32.66 94 GLN A C 1
ATOM 718 O O . GLN A 1 94 ? 27.022 9.193 20.974 1.00 32.66 94 GLN A O 1
ATOM 723 N N . VAL A 1 95 ? 26.605 7.152 20.124 1.00 30.98 95 VAL A N 1
ATOM 724 C CA . VAL A 1 95 ? 25.145 7.283 20.075 1.00 30.98 95 VAL A CA 1
ATOM 725 C C . VAL A 1 95 ? 24.584 6.470 21.233 1.00 30.98 95 VAL A C 1
ATOM 727 O O . VAL A 1 95 ? 24.606 5.241 21.186 1.00 30.98 95 VAL A O 1
ATOM 730 N N . GLU A 1 96 ? 24.109 7.165 22.263 1.00 27.77 96 GLU A N 1
ATOM 731 C CA . GLU A 1 96 ? 23.150 6.617 23.218 1.00 27.77 96 GLU A CA 1
ATOM 732 C C . GLU A 1 96 ? 21.731 6.687 22.640 1.00 27.77 96 GLU A C 1
ATOM 734 O O . GLU A 1 96 ? 21.397 7.538 21.812 1.00 27.77 96 GLU A O 1
ATOM 739 N N . ALA A 1 97 ? 20.917 5.721 23.051 1.00 34.75 97 ALA A N 1
ATOM 740 C CA . ALA A 1 97 ? 19.568 5.476 22.578 1.00 34.75 97 ALA A CA 1
ATOM 741 C C . ALA A 1 97 ? 18.557 6.523 23.082 1.00 34.75 9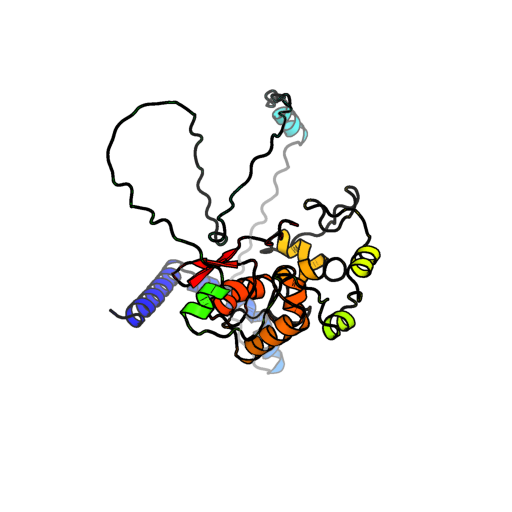7 ALA A C 1
ATOM 743 O O . ALA A 1 97 ? 18.550 6.875 24.256 1.00 34.75 97 ALA A O 1
ATOM 744 N N . GLY A 1 98 ? 17.625 6.928 22.215 1.00 27.39 98 GLY A N 1
ATOM 745 C CA . GLY A 1 98 ? 16.458 7.737 22.578 1.00 27.39 98 GLY A CA 1
ATOM 746 C C . GLY A 1 98 ? 15.355 7.628 21.522 1.00 27.39 98 GLY A C 1
ATOM 747 O O . GLY A 1 98 ? 15.620 7.758 20.330 1.00 27.39 98 GLY A O 1
ATOM 748 N N . ARG A 1 99 ? 14.133 7.309 21.965 1.00 28.78 99 ARG A N 1
ATOM 749 C CA . ARG A 1 99 ? 12.918 7.049 21.169 1.00 28.78 99 ARG A CA 1
ATOM 750 C C . ARG A 1 99 ? 12.172 8.333 20.771 1.00 28.78 99 ARG A C 1
ATOM 752 O O . ARG A 1 99 ? 12.181 9.285 21.538 1.00 28.78 99 ARG A O 1
ATOM 759 N N . GLY A 1 100 ? 11.384 8.222 19.690 1.00 26.73 100 GLY A N 1
ATOM 760 C CA . GLY A 1 100 ? 10.199 9.045 19.360 1.00 26.73 100 GLY A CA 1
ATOM 761 C C . GLY A 1 100 ? 10.526 10.400 18.721 1.00 26.73 100 GLY A C 1
ATOM 762 O O . GLY A 1 100 ? 11.536 10.996 19.048 1.00 26.73 100 GLY A O 1
ATOM 763 N N . VAL A 1 101 ? 9.778 10.980 17.784 1.00 27.59 101 VAL A N 1
ATOM 764 C CA . VAL A 1 101 ? 8.464 10.744 17.166 1.00 27.59 101 VAL A CA 1
ATOM 765 C C . VAL A 1 101 ? 8.559 11.418 15.782 1.00 27.59 101 VAL A C 1
ATOM 767 O O . VAL A 1 101 ? 9.138 12.498 15.682 1.00 27.59 101 VAL A O 1
ATOM 770 N N . THR A 1 102 ? 8.039 10.820 14.705 1.00 27.78 102 THR A N 1
ATOM 771 C CA . THR A 1 102 ? 7.980 11.484 13.386 1.00 27.78 102 THR A CA 1
ATOM 772 C C . THR A 1 102 ? 6.535 11.761 12.997 1.00 27.78 102 THR A C 1
ATOM 774 O O . THR A 1 102 ? 5.825 10.860 12.551 1.00 27.78 102 THR A O 1
ATOM 777 N N . SER A 1 103 ? 6.122 13.016 13.129 1.00 30.28 103 SER A N 1
ATOM 778 C CA . SER A 1 103 ? 4.981 13.608 12.440 1.00 30.28 103 SER A CA 1
ATOM 779 C C . SER A 1 103 ? 5.468 14.222 11.127 1.00 30.28 103 SER A C 1
ATOM 781 O O . SER A 1 103 ? 5.969 15.333 11.141 1.00 30.28 103 SER A O 1
ATOM 783 N N . TYR A 1 104 ? 5.354 13.525 9.993 1.00 26.69 104 TYR A N 1
ATOM 784 C CA . TYR A 1 104 ? 5.491 14.168 8.675 1.00 26.69 104 TYR A CA 1
ATOM 785 C C . TYR A 1 104 ? 4.731 13.394 7.601 1.00 26.69 104 TYR A C 1
ATOM 787 O O . TYR A 1 104 ? 5.125 12.283 7.246 1.00 26.69 104 TYR A O 1
ATOM 795 N N . ALA A 1 105 ? 3.679 14.014 7.059 1.00 30.39 105 ALA A N 1
ATOM 796 C CA . ALA A 1 105 ? 3.202 13.785 5.698 1.00 30.39 105 ALA A CA 1
ATOM 797 C C . ALA A 1 105 ? 2.218 14.886 5.259 1.00 30.39 105 ALA A C 1
ATOM 799 O O . ALA A 1 105 ? 1.091 14.574 4.908 1.00 30.39 105 ALA A O 1
ATOM 800 N N . GLU A 1 106 ? 2.654 16.142 5.236 1.00 32.19 106 GLU A N 1
ATOM 801 C CA . GLU A 1 106 ? 2.219 17.111 4.221 1.00 32.19 106 GLU A CA 1
ATOM 802 C C . GLU A 1 106 ? 3.445 17.943 3.820 1.00 32.19 106 GLU A C 1
ATOM 804 O O . GLU A 1 106 ? 4.413 18.006 4.571 1.00 32.19 106 GLU A O 1
ATOM 809 N N . GLU A 1 107 ? 3.423 18.492 2.608 1.00 33.25 107 GLU A N 1
ATOM 810 C CA . GLU A 1 107 ? 4.526 19.167 1.900 1.00 33.25 107 GLU A CA 1
ATOM 811 C C . GLU A 1 107 ? 5.536 18.256 1.186 1.00 33.25 107 GLU A C 1
ATOM 813 O O . GLU A 1 107 ? 6.700 18.093 1.552 1.00 33.25 107 GLU A O 1
ATOM 818 N N . ALA A 1 108 ? 5.100 17.725 0.045 1.00 31.06 108 ALA A N 1
ATOM 819 C CA . ALA A 1 108 ? 6.012 17.458 -1.059 1.00 31.06 108 ALA A CA 1
ATOM 820 C C . ALA A 1 108 ? 5.291 17.633 -2.397 1.00 31.06 108 ALA A C 1
ATOM 822 O O . ALA A 1 108 ? 5.068 16.653 -3.105 1.00 31.06 108 ALA A O 1
ATOM 823 N N . LEU A 1 109 ? 4.955 18.876 -2.747 1.00 36.62 109 LEU A N 1
ATOM 824 C CA . LEU A 1 109 ? 4.809 19.305 -4.135 1.00 36.62 109 LEU A CA 1
ATOM 825 C C . LEU A 1 109 ? 5.072 20.816 -4.232 1.00 36.62 109 LEU A C 1
ATOM 827 O O . LEU A 1 109 ? 4.439 21.603 -3.547 1.00 36.62 109 LEU A O 1
ATOM 831 N N . GLU A 1 110 ? 6.018 21.136 -5.118 1.00 31.45 110 GLU A N 1
ATOM 832 C CA . GLU A 1 110 ? 6.377 22.455 -5.662 1.00 31.45 110 GLU A CA 1
ATOM 833 C C . GLU A 1 110 ? 7.449 23.250 -4.901 1.00 31.45 110 GLU A C 1
ATOM 835 O O . GLU A 1 110 ? 7.284 23.728 -3.787 1.00 31.45 110 GLU A O 1
ATOM 840 N N . GLY A 1 111 ? 8.618 23.343 -5.540 1.00 28.64 111 GLY A N 1
ATOM 841 C CA . GLY A 1 111 ? 9.748 24.125 -5.071 1.00 28.64 111 GLY A CA 1
ATOM 842 C C . GLY A 1 111 ? 9.796 25.477 -5.764 1.00 28.64 111 GLY A C 1
ATOM 843 O O . GLY A 1 111 ? 9.888 25.522 -6.984 1.00 28.64 111 GLY A O 1
ATOM 844 N N . GLU A 1 112 ? 9.885 26.539 -4.971 1.00 29.88 112 GLU A N 1
ATOM 845 C CA . GLU A 1 112 ? 10.595 27.765 -5.324 1.00 29.88 112 GLU A CA 1
ATOM 846 C C . GLU A 1 112 ? 11.590 28.077 -4.199 1.00 29.88 112 GLU A C 1
ATOM 848 O O . GLU A 1 112 ? 11.256 28.105 -3.015 1.00 29.88 112 GLU A O 1
ATOM 853 N N . ALA A 1 113 ? 12.860 28.236 -4.565 1.00 30.56 113 ALA A N 1
ATOM 854 C CA . ALA A 1 113 ? 13.957 28.432 -3.631 1.00 30.56 113 ALA A CA 1
ATOM 855 C C . ALA A 1 113 ? 14.074 29.906 -3.208 1.00 30.56 113 ALA A C 1
ATOM 857 O O . ALA A 1 113 ? 14.259 30.783 -4.051 1.00 30.56 113 ALA A O 1
ATOM 858 N N . ARG A 1 114 ? 14.107 30.173 -1.896 1.00 27.11 114 ARG A N 1
ATOM 859 C CA . ARG A 1 114 ? 14.700 31.397 -1.326 1.00 27.11 114 ARG A CA 1
ATOM 860 C C . ARG A 1 114 ? 15.704 31.051 -0.216 1.00 27.11 114 ARG A C 1
ATOM 862 O O . ARG A 1 114 ? 15.481 30.096 0.526 1.00 27.11 114 ARG A O 1
ATOM 869 N N . PRO A 1 115 ? 16.835 31.777 -0.111 1.00 31.92 115 PRO A N 1
ATOM 870 C CA . PRO A 1 115 ? 17.948 31.384 0.745 1.00 31.92 115 PRO A CA 1
ATOM 871 C C . PRO A 1 115 ? 17.712 31.826 2.194 1.00 31.92 115 PRO A C 1
ATOM 873 O O . PRO A 1 115 ? 17.503 33.007 2.459 1.00 31.92 115 PRO A O 1
ATOM 876 N N . VAL A 1 116 ? 17.796 30.893 3.145 1.00 30.11 116 VAL A N 1
ATOM 877 C CA . VAL A 1 116 ? 17.720 31.211 4.578 1.00 30.11 116 VAL A CA 1
ATOM 878 C C . VAL A 1 116 ? 19.129 31.360 5.148 1.00 30.11 116 VAL A C 1
ATOM 880 O O . VAL A 1 116 ? 19.960 30.451 5.094 1.00 30.11 116 VAL A O 1
ATOM 883 N N . ALA A 1 117 ? 19.388 32.558 5.666 1.00 30.31 117 ALA A N 1
ATOM 884 C CA . ALA A 1 117 ? 20.606 32.958 6.345 1.00 30.31 117 ALA A CA 1
ATOM 885 C C . ALA A 1 117 ? 20.834 32.164 7.643 1.00 30.31 117 ALA A C 1
ATOM 887 O O . ALA A 1 117 ? 19.906 31.808 8.367 1.00 30.31 117 ALA A O 1
ATOM 888 N N . LYS A 1 118 ? 22.110 31.914 7.948 1.00 30.94 118 LYS A N 1
ATOM 889 C CA . LYS A 1 118 ? 22.574 31.291 9.192 1.00 30.94 118 LYS A CA 1
ATOM 890 C C . LYS A 1 118 ? 22.205 32.176 10.384 1.00 30.94 118 LYS A C 1
ATOM 892 O O . LYS A 1 118 ? 22.550 33.355 10.377 1.00 30.94 118 LYS A O 1
ATOM 897 N N . ARG A 1 119 ? 21.612 31.604 11.436 1.00 31.45 119 ARG A N 1
ATOM 898 C CA . ARG A 1 119 ? 21.458 32.283 12.729 1.00 31.45 119 ARG A CA 1
ATOM 899 C C . ARG A 1 119 ? 22.107 31.457 13.840 1.00 31.45 119 ARG A C 1
ATOM 901 O O . ARG A 1 119 ? 21.841 30.270 13.999 1.00 31.45 119 ARG A O 1
ATOM 908 N N . SER A 1 120 ? 23.049 32.102 14.514 1.00 31.61 120 SER A N 1
ATOM 909 C CA . SER A 1 120 ? 23.883 31.621 15.611 1.00 31.61 120 SER A CA 1
ATOM 910 C C . SER A 1 120 ? 23.114 31.522 16.932 1.00 31.61 120 SER A C 1
ATOM 912 O O . SER A 1 120 ? 22.186 32.289 17.173 1.00 31.61 120 SER A O 1
ATOM 914 N N . LYS A 1 121 ? 23.548 30.590 17.790 1.00 32.16 121 LYS A N 1
ATOM 915 C CA . LYS A 1 121 ? 23.118 30.424 19.187 1.00 32.16 121 LYS A CA 1
ATOM 916 C C . LYS A 1 121 ? 23.526 31.621 20.064 1.00 32.16 121 LYS A C 1
ATOM 918 O O . LYS A 1 121 ? 24.698 31.985 20.050 1.00 32.16 121 LYS A O 1
ATOM 923 N N . ALA A 1 122 ? 22.589 32.116 20.871 1.00 30.11 122 ALA A N 1
ATOM 924 C CA . ALA A 1 122 ? 22.759 32.782 22.176 1.00 30.11 122 ALA A CA 1
ATOM 925 C C . ALA A 1 122 ? 21.349 32.801 22.816 1.00 30.11 122 ALA A C 1
ATOM 927 O O . ALA A 1 122 ? 20.416 33.251 22.159 1.00 30.11 122 ALA A O 1
ATOM 928 N N . LEU A 1 123 ? 21.059 31.961 23.812 1.00 27.81 123 LEU A N 1
ATOM 929 C CA . LEU A 1 123 ? 21.207 32.145 25.268 1.00 27.81 123 LEU A CA 1
ATOM 930 C C . LEU A 1 123 ? 20.307 33.252 25.870 1.00 27.81 123 LEU A C 1
ATOM 932 O O . LEU A 1 123 ? 20.523 34.429 25.609 1.00 27.81 123 LEU A O 1
ATOM 936 N N . ASP A 1 124 ? 19.342 32.774 26.667 1.00 32.16 124 ASP A N 1
ATOM 937 C CA . ASP A 1 124 ? 18.595 33.318 27.815 1.00 32.16 124 ASP A CA 1
ATOM 938 C C . ASP A 1 124 ? 18.046 34.753 27.821 1.00 32.16 124 ASP A C 1
ATOM 940 O O . ASP A 1 124 ? 18.785 35.732 27.795 1.00 32.16 124 ASP A O 1
ATOM 944 N N . THR A 1 125 ? 16.726 34.873 28.028 1.00 28.92 125 THR A N 1
ATOM 945 C CA . THR A 1 125 ? 16.119 35.578 29.182 1.00 28.92 125 THR A CA 1
ATOM 946 C C . THR A 1 125 ? 14.586 35.458 29.184 1.00 28.92 125 THR A C 1
ATOM 948 O O . THR A 1 125 ? 13.925 35.382 28.153 1.00 28.92 125 THR A O 1
ATOM 951 N N . VAL A 1 126 ? 14.050 35.387 30.398 1.00 36.78 126 VAL A N 1
ATOM 952 C CA . VAL A 1 126 ? 12.658 35.190 30.828 1.00 36.78 126 VAL A CA 1
ATOM 953 C C . VAL A 1 126 ? 11.762 36.392 30.484 1.00 36.78 126 VAL A C 1
ATOM 955 O O . VAL A 1 126 ? 12.181 37.523 30.698 1.00 36.78 126 VAL A O 1
ATOM 958 N N . SER A 1 127 ? 10.506 36.176 30.072 1.00 27.84 127 SER A N 1
ATOM 959 C CA . SER A 1 127 ? 9.318 36.756 30.739 1.00 27.84 127 SER A CA 1
ATOM 960 C C . SER A 1 127 ? 8.000 36.361 30.059 1.00 27.84 127 SER A C 1
ATOM 962 O O . SER A 1 127 ? 7.925 36.083 28.866 1.00 27.84 127 SER A O 1
ATOM 964 N N . ALA A 1 128 ? 6.980 36.306 30.908 1.00 33.81 128 ALA A N 1
ATOM 965 C CA . ALA A 1 128 ? 5.599 35.913 30.704 1.00 33.81 128 ALA A CA 1
ATOM 966 C C . ALA A 1 128 ? 4.831 36.673 29.609 1.00 33.81 128 ALA A C 1
ATOM 968 O O . ALA A 1 128 ? 4.838 37.901 29.580 1.00 33.81 128 ALA A O 1
ATOM 969 N N . SER A 1 129 ? 4.032 35.932 28.835 1.00 30.03 129 SER A N 1
ATOM 970 C CA . SER A 1 129 ? 2.581 36.141 28.649 1.00 30.03 129 SER A CA 1
ATOM 971 C C . SER A 1 129 ? 2.113 35.505 27.344 1.00 30.03 129 SER A C 1
ATOM 973 O O . SER A 1 129 ? 2.633 35.823 26.280 1.00 30.03 129 SER A O 1
ATOM 975 N N . GLY A 1 130 ? 1.067 34.681 27.420 1.00 31.44 130 GLY A N 1
ATOM 976 C CA . GLY A 1 130 ? 0.263 34.335 26.247 1.00 31.44 130 GLY A CA 1
ATOM 977 C C . GLY A 1 130 ? -0.157 32.874 26.190 1.00 31.44 130 GLY A C 1
ATOM 978 O O . GLY A 1 130 ? 0.509 32.083 25.541 1.00 31.44 130 GLY A O 1
ATOM 979 N N . LYS A 1 131 ? -1.277 32.568 26.859 1.00 31.03 131 LYS A N 1
ATOM 980 C CA . LYS A 1 131 ? -2.211 31.460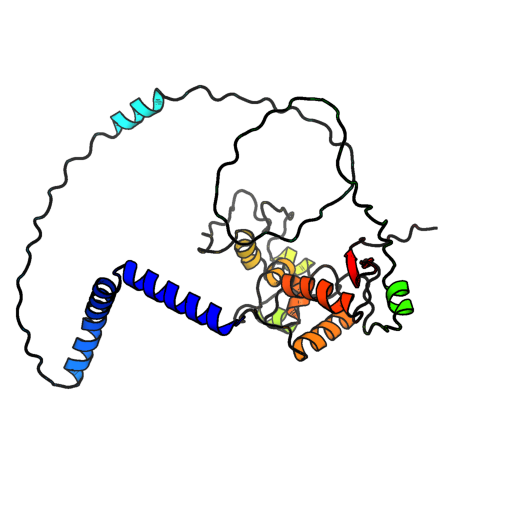 26.591 1.00 31.03 131 LYS A CA 1
ATOM 981 C C . LYS A 1 131 ? -1.571 30.128 26.177 1.00 31.03 131 LYS A C 1
ATOM 983 O O . LYS A 1 131 ? -1.410 29.840 24.996 1.00 31.03 131 LYS A O 1
ATOM 988 N N . SER A 1 132 ? -1.319 29.275 27.166 1.00 35.59 132 SER A N 1
ATOM 989 C CA . SER A 1 132 ? -1.391 27.832 26.951 1.00 35.59 132 SER A CA 1
ATOM 990 C C . SER A 1 132 ? -2.833 27.508 26.566 1.00 35.59 132 SER A C 1
ATOM 992 O O . SER A 1 132 ? -3.711 27.483 27.428 1.00 35.59 132 SER A O 1
ATOM 994 N N . GLU A 1 133 ? -3.095 27.349 25.272 1.00 44.12 133 GLU A N 1
ATOM 995 C CA . GLU A 1 133 ? -4.257 26.577 24.850 1.00 44.12 133 GLU A CA 1
ATOM 996 C C . GLU A 1 133 ? -4.109 25.205 25.503 1.00 44.12 133 GLU A C 1
ATOM 998 O O . GLU A 1 133 ? -3.092 24.528 25.338 1.00 44.12 133 GLU A O 1
ATOM 1003 N N . GLU A 1 134 ? -5.077 24.898 26.355 1.00 45.38 134 GLU A N 1
ATOM 1004 C CA . GLU A 1 134 ? -5.311 23.606 26.976 1.00 45.38 134 GLU A CA 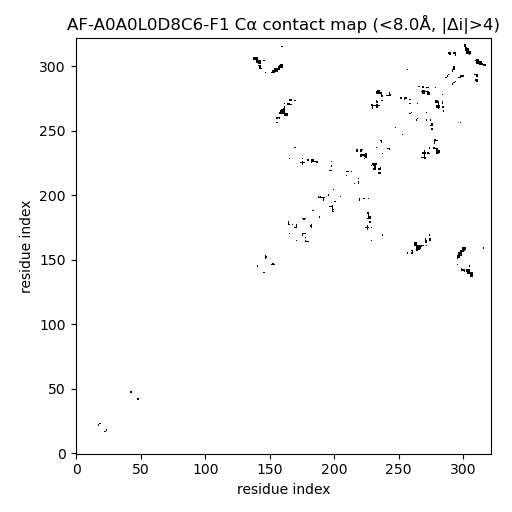1
ATOM 1005 C C . GLU A 1 134 ? -5.308 22.570 25.844 1.00 45.38 134 GLU A C 1
ATOM 1007 O O . GLU A 1 134 ? -6.268 22.432 25.089 1.00 45.38 134 GLU A O 1
ATOM 1012 N N . PHE A 1 135 ? -4.165 21.917 25.631 1.00 40.12 135 PHE A N 1
ATOM 1013 C CA . PHE A 1 135 ? -4.119 20.689 24.858 1.00 40.12 135 PHE A CA 1
ATOM 1014 C C . PHE A 1 135 ? -4.827 19.674 25.741 1.00 40.12 135 PHE A C 1
ATOM 1016 O O . PHE A 1 135 ? -4.195 19.080 26.611 1.00 40.12 135 PHE A O 1
ATOM 1023 N N . ASP A 1 136 ? -6.144 19.557 25.569 1.00 46.12 136 ASP A N 1
ATOM 1024 C CA . ASP A 1 136 ? -6.912 18.451 26.123 1.00 46.12 136 ASP A CA 1
ATOM 1025 C C . ASP A 1 136 ? -6.113 17.170 25.871 1.00 46.12 136 ASP A C 1
ATOM 1027 O O . ASP A 1 136 ? -5.676 16.913 24.741 1.00 46.12 136 ASP A O 1
ATOM 1031 N N . ASP A 1 137 ? -5.878 16.392 26.924 1.00 59.19 137 ASP A N 1
ATOM 1032 C CA . ASP A 1 137 ? -5.299 15.060 26.830 1.00 59.19 137 ASP A CA 1
ATOM 1033 C C . ASP A 1 137 ? -6.236 14.206 25.963 1.00 59.19 137 ASP A C 1
ATOM 1035 O O . ASP A 1 137 ? -7.183 13.590 26.447 1.00 59.19 137 ASP A O 1
ATOM 1039 N N . VAL A 1 138 ? -6.033 14.225 24.640 1.00 65.38 138 VAL A N 1
ATOM 1040 C CA . VAL A 1 138 ? -6.869 13.474 23.704 1.00 65.38 138 VAL A CA 1
ATOM 1041 C C . VAL A 1 138 ? -6.609 11.994 23.949 1.00 65.38 138 VAL A C 1
ATOM 1043 O O . VAL A 1 138 ? -5.624 11.426 23.470 1.00 65.38 138 VAL A O 1
ATOM 1046 N N . GLU A 1 139 ? -7.499 11.368 24.712 1.00 82.94 139 GLU A N 1
ATOM 1047 C CA . GLU A 1 139 ? -7.437 9.944 24.995 1.00 82.94 139 GLU A CA 1
ATOM 1048 C C . GLU A 1 139 ? -7.652 9.154 23.699 1.00 82.94 139 GLU A C 1
ATOM 1050 O O . GLU A 1 139 ? -8.728 9.140 23.093 1.00 82.94 139 GLU A O 1
ATOM 1055 N N . PHE A 1 140 ? -6.587 8.497 23.245 1.00 87.75 140 PHE A N 1
ATOM 1056 C CA . PHE A 1 140 ? -6.658 7.550 22.144 1.00 87.75 140 PHE A CA 1
ATOM 1057 C C . PHE A 1 140 ? -7.259 6.242 22.647 1.00 87.75 140 PHE A C 1
ATOM 1059 O O . PHE A 1 140 ? -6.684 5.578 23.508 1.00 87.75 140 PHE A O 1
ATOM 1066 N N . VAL A 1 141 ? -8.378 5.839 22.055 1.00 91.31 141 VAL A N 1
ATOM 1067 C CA . VAL A 1 141 ? -9.040 4.569 22.369 1.00 91.31 141 VAL A CA 1
ATOM 1068 C C . VAL A 1 141 ? -8.655 3.498 21.359 1.00 91.31 141 VAL A C 1
ATOM 1070 O O . VAL A 1 141 ? -8.223 3.779 20.234 1.00 91.31 141 VAL A O 1
ATOM 1073 N N . THR A 1 142 ? -8.799 2.232 21.737 1.00 92.00 142 THR A N 1
ATOM 1074 C CA . THR A 1 142 ? -8.596 1.147 20.776 1.00 92.00 142 THR A CA 1
ATOM 1075 C C . THR A 1 142 ? -9.701 1.161 19.718 1.00 92.00 142 THR A C 1
ATOM 1077 O O . THR A 1 142 ? -10.824 1.589 19.979 1.00 92.00 142 THR A O 1
ATOM 1080 N N . MET A 1 143 ? -9.418 0.661 18.508 1.00 90.12 143 MET A N 1
ATOM 1081 C CA . MET A 1 143 ? -10.468 0.563 17.483 1.00 90.12 143 MET A CA 1
ATOM 1082 C C . MET A 1 143 ? -11.650 -0.311 17.912 1.00 90.12 143 MET A C 1
ATOM 1084 O O . MET A 1 143 ? -12.767 -0.061 17.483 1.00 90.12 143 MET A O 1
ATOM 1088 N N . GLU A 1 144 ? -11.425 -1.318 18.756 1.00 90.50 144 GLU A N 1
ATOM 1089 C CA . GLU A 1 144 ? -12.500 -2.186 19.245 1.00 90.50 144 GLU A CA 1
ATOM 1090 C C . GLU A 1 144 ? -13.459 -1.442 20.180 1.00 90.50 144 GLU A C 1
ATOM 1092 O O . GLU A 1 144 ? -14.671 -1.500 19.981 1.00 90.50 144 GLU A O 1
ATOM 1097 N N . GLU A 1 145 ? -12.928 -0.670 21.128 1.00 91.25 145 GLU A N 1
ATOM 1098 C CA . GLU A 1 145 ? -13.729 0.199 22.000 1.00 91.25 145 GLU A CA 1
ATOM 1099 C C . GLU A 1 145 ? -14.452 1.276 21.186 1.00 91.25 145 GLU A C 1
ATOM 1101 O O . GLU A 1 145 ? -15.650 1.491 21.362 1.00 91.25 145 GLU A O 1
ATOM 1106 N N . TYR A 1 146 ? -13.748 1.900 20.237 1.00 91.69 146 TYR A N 1
ATOM 1107 C CA . TYR A 1 146 ? -14.310 2.935 19.373 1.00 91.69 146 TYR A CA 1
ATOM 1108 C C . TYR A 1 146 ? -15.475 2.422 18.516 1.00 91.69 146 TYR A C 1
ATOM 1110 O O . TYR A 1 146 ? -16.513 3.077 18.413 1.00 91.69 146 TYR A O 1
ATOM 1118 N N . PHE A 1 147 ? -15.323 1.244 17.906 1.00 92.56 147 PHE A N 1
ATOM 1119 C CA . PHE A 1 147 ? -16.370 0.632 17.092 1.00 92.56 147 PHE A CA 1
ATOM 1120 C C . PHE A 1 147 ? -17.543 0.152 17.942 1.00 92.56 147 PHE A C 1
ATOM 1122 O O . PHE A 1 147 ? -18.686 0.399 17.565 1.00 92.56 147 PHE A O 1
ATOM 1129 N N . THR A 1 148 ? -17.281 -0.426 19.117 1.00 92.69 148 THR A N 1
ATOM 1130 C CA . THR A 1 148 ? -18.334 -0.846 20.056 1.00 92.69 148 THR A CA 1
ATOM 1131 C C . THR A 1 148 ? -19.169 0.349 20.520 1.00 92.69 148 THR A C 1
ATOM 1133 O O . THR A 1 148 ? -20.394 0.295 20.471 1.00 92.69 148 THR A O 1
ATOM 1136 N N . ALA A 1 149 ? -18.526 1.465 20.879 1.00 90.94 149 ALA A N 1
ATOM 1137 C CA . ALA A 1 149 ? -19.210 2.690 21.298 1.00 90.94 149 ALA A CA 1
ATOM 1138 C C . ALA A 1 149 ? -20.098 3.302 20.198 1.00 90.94 149 ALA A C 1
ATOM 1140 O O . ALA A 1 149 ? -21.057 4.010 20.498 1.00 90.94 149 ALA A O 1
ATOM 1141 N N . ARG A 1 150 ? -19.789 3.032 18.922 1.00 90.06 150 ARG A N 1
ATOM 1142 C CA . ARG A 1 150 ? -20.550 3.514 17.759 1.00 90.06 150 ARG A CA 1
ATOM 1143 C C . ARG A 1 150 ? -21.453 2.458 17.118 1.00 90.06 150 ARG A C 1
ATOM 1145 O O . ARG A 1 150 ? -22.124 2.780 16.142 1.00 90.06 150 ARG A O 1
ATOM 1152 N N . GLY A 1 151 ? -21.469 1.225 17.629 1.00 91.69 151 GLY A N 1
ATOM 1153 C CA . GLY A 1 151 ? -22.215 0.113 17.033 1.00 91.69 151 GLY A CA 1
ATOM 1154 C C . GLY A 1 151 ? -21.762 -0.250 15.613 1.00 91.69 151 GLY A C 1
ATOM 1155 O O . GLY A 1 151 ? -22.585 -0.649 14.795 1.00 91.69 151 GLY A O 1
ATOM 1156 N N . ILE A 1 152 ? -20.477 -0.063 15.290 1.00 92.44 152 ILE A N 1
ATOM 1157 C CA . ILE A 1 152 ? -19.912 -0.393 13.974 1.00 92.44 152 ILE A CA 1
ATOM 1158 C C . ILE A 1 152 ? -19.348 -1.813 14.018 1.00 92.44 152 ILE A C 1
ATOM 1160 O O . ILE A 1 152 ? -18.493 -2.121 14.846 1.00 92.44 152 ILE A O 1
ATOM 1164 N N . GLU A 1 153 ? -19.768 -2.669 13.090 1.00 91.69 153 GLU A N 1
ATOM 1165 C CA . GLU A 1 153 ? -19.193 -4.005 12.928 1.00 91.69 153 GLU A CA 1
ATOM 1166 C C . GLU A 1 153 ? -18.224 -4.035 11.735 1.00 91.69 153 GLU A C 1
ATOM 1168 O O . GLU A 1 153 ? -18.637 -3.788 10.596 1.00 91.69 153 GLU A O 1
ATOM 1173 N N . PRO A 1 154 ? -16.929 -4.331 11.956 1.00 92.06 154 PRO A N 1
ATOM 1174 C CA . PRO A 1 154 ? -15.956 -4.354 10.877 1.00 92.06 154 PRO A CA 1
ATOM 1175 C C . PRO A 1 154 ? -16.159 -5.568 9.974 1.00 92.06 154 PRO A C 1
ATOM 1177 O O . PRO A 1 154 ? -16.261 -6.701 10.443 1.00 92.06 154 PRO A O 1
ATOM 1180 N N . LYS A 1 155 ? -16.131 -5.337 8.658 1.00 92.00 155 LYS A N 1
ATOM 1181 C CA . LYS A 1 155 ? -16.261 -6.397 7.646 1.00 92.00 155 LYS A CA 1
ATOM 1182 C C . LYS A 1 155 ? -15.040 -7.309 7.607 1.00 92.00 155 LYS A C 1
ATOM 1184 O O . LYS A 1 155 ? -15.167 -8.498 7.334 1.00 92.00 155 LYS A O 1
ATOM 1189 N N . VAL A 1 156 ? -13.851 -6.751 7.844 1.00 94.00 156 VAL A N 1
ATOM 1190 C CA . VAL A 1 156 ? -12.582 -7.485 7.785 1.00 94.00 156 VAL A CA 1
ATOM 1191 C C . VAL A 1 156 ? -11.728 -7.141 8.998 1.00 94.00 156 VAL A C 1
ATOM 1193 O O . VAL A 1 156 ? -11.565 -5.974 9.350 1.00 94.00 156 VAL A O 1
ATOM 1196 N N . ARG A 1 157 ? -11.137 -8.161 9.621 1.00 94.25 157 ARG A N 1
ATOM 1197 C CA . ARG A 1 157 ? -10.149 -8.005 10.694 1.00 94.25 157 ARG A CA 1
ATOM 1198 C C . ARG A 1 157 ? -8.772 -8.387 10.161 1.00 94.25 157 ARG A C 1
ATOM 1200 O O . ARG A 1 157 ? -8.581 -9.510 9.708 1.00 94.25 157 ARG A O 1
ATOM 1207 N N . VAL A 1 158 ? -7.816 -7.465 10.224 1.00 93.38 158 VAL A N 1
ATOM 1208 C CA . VAL A 1 158 ? -6.430 -7.676 9.783 1.00 93.38 158 VAL A CA 1
ATOM 1209 C C . VAL A 1 158 ? -5.459 -7.514 10.949 1.00 93.38 158 VAL A C 1
ATOM 1211 O O . VAL A 1 158 ? -5.746 -6.838 11.927 1.00 93.38 158 VAL A O 1
ATOM 1214 N N . VAL A 1 159 ? -4.272 -8.114 10.838 1.00 89.88 159 VAL A N 1
ATOM 1215 C CA . VAL A 1 159 ? -3.210 -8.046 11.868 1.00 89.88 159 VAL A CA 1
ATOM 1216 C C . VAL A 1 159 ? -2.198 -6.917 11.573 1.00 89.88 159 VAL A C 1
ATOM 1218 O O . VAL A 1 159 ? -1.176 -6.781 12.244 1.00 89.88 159 VAL A O 1
ATOM 1221 N N . GLY A 1 160 ? -2.449 -6.109 10.536 1.00 87.75 160 GLY A N 1
ATOM 1222 C CA . GLY A 1 160 ? -1.539 -5.064 10.044 1.00 87.75 160 GLY A CA 1
ATOM 1223 C C . GLY A 1 160 ? -0.321 -5.592 9.277 1.00 87.75 160 GLY A C 1
ATOM 1224 O O . GLY A 1 160 ? 0.689 -4.898 9.119 1.00 87.75 160 GLY A O 1
ATOM 1225 N N . LYS A 1 161 ? -0.390 -6.834 8.792 1.00 92.12 161 LYS A N 1
ATOM 1226 C CA . LYS A 1 161 ? 0.647 -7.472 7.979 1.00 92.12 161 LYS A CA 1
ATOM 1227 C C . LYS A 1 161 ? 0.025 -8.041 6.708 1.00 92.12 161 LYS A C 1
ATOM 1229 O O . LYS A 1 161 ? -0.999 -8.707 6.765 1.00 92.12 161 LYS A O 1
ATOM 1234 N N . TYR A 1 162 ? 0.690 -7.795 5.581 1.00 94.75 162 TYR A N 1
ATOM 1235 C CA . TYR A 1 162 ? 0.386 -8.418 4.298 1.00 94.75 162 TYR A CA 1
ATOM 1236 C C . TYR A 1 162 ? 1.241 -9.675 4.095 1.00 94.75 162 TYR A C 1
ATOM 1238 O O . TYR A 1 162 ? 2.486 -9.621 4.131 1.00 94.75 162 TYR A O 1
ATOM 1246 N N . GLU A 1 163 ? 0.569 -10.800 3.875 1.00 93.44 163 GLU A N 1
ATOM 1247 C CA . GLU A 1 163 ? 1.185 -12.124 3.729 1.00 93.44 163 GLU A CA 1
ATOM 1248 C C . GLU A 1 163 ? 1.190 -12.632 2.286 1.00 93.44 163 GLU A C 1
ATOM 1250 O O . GLU A 1 163 ? 1.997 -13.501 1.966 1.00 93.44 163 GLU A O 1
ATOM 1255 N N . GLY A 1 164 ? 0.391 -12.026 1.405 1.00 93.12 164 GLY A N 1
ATOM 1256 C CA . GLY A 1 164 ? 0.350 -12.377 -0.011 1.00 93.12 164 GLY A CA 1
ATOM 1257 C C . GLY A 1 164 ? 1.635 -12.057 -0.787 1.00 93.12 164 GLY A C 1
ATOM 1258 O O . GLY A 1 164 ? 2.569 -11.395 -0.304 1.00 93.12 164 GLY A O 1
ATOM 1259 N N . TRP A 1 165 ? 1.647 -12.502 -2.042 1.00 95.25 165 TRP A N 1
ATOM 1260 C CA . TRP A 1 165 ? 2.642 -12.126 -3.047 1.00 95.25 165 TRP A CA 1
ATOM 1261 C C . TRP A 1 165 ? 2.038 -11.181 -4.094 1.00 95.25 165 TRP A C 1
ATOM 1263 O O . TRP A 1 165 ? 0.992 -10.598 -3.827 1.00 95.25 165 TRP A O 1
ATOM 1273 N N . VAL A 1 166 ? 2.713 -10.944 -5.222 1.00 95.38 166 VAL A N 1
ATOM 1274 C CA . VAL A 1 166 ? 2.140 -10.224 -6.374 1.00 95.38 166 VAL A CA 1
ATOM 1275 C C . VAL A 1 166 ? 0.969 -11.032 -6.940 1.00 95.38 166 VAL A C 1
ATOM 1277 O O . VAL A 1 166 ? 0.990 -12.256 -6.840 1.00 95.38 166 VAL A O 1
ATOM 1280 N N . ASN A 1 167 ? -0.029 -10.361 -7.521 1.00 95.44 167 ASN A N 1
ATOM 1281 C CA . ASN A 1 167 ? -1.105 -11.013 -8.267 1.00 95.44 167 ASN A CA 1
ATOM 1282 C C . ASN A 1 167 ? -0.515 -12.042 -9.262 1.00 95.44 167 ASN A C 1
ATOM 1284 O O . ASN A 1 167 ? 0.362 -11.658 -10.045 1.00 95.44 167 ASN A O 1
ATOM 1288 N N . PRO A 1 168 ? -0.952 -13.319 -9.224 1.00 94.69 168 PRO A N 1
ATOM 1289 C CA . PRO A 1 168 ? -0.387 -14.387 -10.049 1.00 94.69 168 PRO A CA 1
ATOM 1290 C C . PRO A 1 168 ? -0.444 -14.091 -11.552 1.00 94.69 168 PRO A C 1
ATOM 1292 O O . PRO A 1 168 ? 0.514 -14.403 -12.255 1.00 94.69 168 PRO A O 1
ATOM 1295 N N . ASP A 1 169 ? -1.495 -13.421 -12.034 1.00 94.00 169 ASP A N 1
ATOM 1296 C CA . ASP A 1 169 ? -1.643 -13.094 -13.457 1.00 94.00 169 ASP A CA 1
ATOM 1297 C C . ASP A 1 169 ? -0.547 -12.117 -13.911 1.00 94.00 169 ASP A C 1
ATOM 1299 O O . ASP A 1 169 ? 0.164 -12.348 -14.887 1.00 94.00 169 ASP A O 1
ATOM 1303 N N . ILE A 1 170 ? -0.333 -11.061 -13.121 1.00 93.56 170 ILE A N 1
ATOM 1304 C CA . ILE A 1 170 ? 0.702 -10.045 -13.360 1.00 93.56 170 ILE A CA 1
ATOM 1305 C C . ILE A 1 170 ? 2.102 -10.642 -13.182 1.00 93.56 170 ILE A C 1
ATOM 1307 O O . ILE A 1 170 ? 3.051 -10.257 -13.872 1.00 93.56 170 ILE A O 1
ATOM 1311 N N . ALA A 1 171 ? 2.252 -11.568 -12.233 1.00 94.00 171 ALA A N 1
ATOM 1312 C CA . ALA A 1 171 ? 3.514 -12.246 -12.002 1.00 94.00 171 ALA A CA 1
ATOM 1313 C C . ALA A 1 171 ? 3.911 -13.105 -13.208 1.00 94.00 171 ALA A C 1
ATOM 1315 O O . ALA A 1 171 ? 5.046 -12.993 -13.676 1.00 94.00 171 ALA A O 1
ATOM 1316 N N . ALA A 1 172 ? 2.970 -13.874 -13.758 1.00 94.00 172 ALA A N 1
ATOM 1317 C CA . ALA A 1 172 ? 3.183 -14.672 -14.958 1.00 94.00 172 ALA A CA 1
ATOM 1318 C C . ALA A 1 172 ? 3.458 -13.797 -16.191 1.00 94.00 172 ALA A C 1
ATOM 1320 O O . ALA A 1 172 ? 4.426 -14.043 -16.911 1.00 94.00 172 ALA A O 1
ATOM 1321 N N . GLU A 1 173 ? 2.667 -12.740 -16.403 1.00 93.81 173 GLU A N 1
ATOM 1322 C CA . GLU A 1 173 ? 2.793 -11.850 -17.566 1.00 93.81 173 GLU A CA 1
ATOM 1323 C C . GLU A 1 173 ? 4.162 -11.155 -17.637 1.00 93.81 173 GLU A C 1
ATOM 1325 O O . GLU A 1 173 ? 4.762 -11.039 -18.707 1.00 93.81 173 GLU A O 1
ATOM 1330 N N . HIS A 1 174 ? 4.690 -10.707 -16.496 1.00 91.44 174 HIS A N 1
ATOM 1331 C CA . HIS A 1 174 ? 5.944 -9.949 -16.447 1.00 91.44 174 HIS A CA 1
ATOM 1332 C C . HIS A 1 174 ? 7.148 -10.756 -15.947 1.00 91.44 174 HIS A C 1
ATOM 1334 O O . HIS A 1 174 ? 8.199 -10.171 -15.664 1.00 91.44 174 HIS A O 1
ATOM 1340 N N . GLY A 1 175 ? 7.014 -12.079 -15.824 1.00 92.25 175 GLY A N 1
ATOM 1341 C CA . GLY A 1 175 ? 8.089 -12.961 -15.365 1.00 92.25 175 GLY A CA 1
ATOM 1342 C C . GLY A 1 175 ? 8.598 -12.604 -13.965 1.00 92.25 175 GLY A C 1
ATOM 1343 O O . GLY A 1 175 ? 9.806 -12.608 -13.713 1.00 92.25 175 GLY A O 1
ATOM 1344 N N . ILE A 1 176 ? 7.697 -12.221 -13.059 1.00 93.06 176 ILE A N 1
ATOM 1345 C CA . ILE A 1 176 ? 8.025 -11.993 -11.651 1.00 93.06 176 ILE A CA 1
ATOM 1346 C C . ILE A 1 176 ? 8.049 -13.361 -10.962 1.00 93.06 176 ILE A C 1
ATOM 1348 O O . ILE A 1 176 ? 7.059 -14.081 -11.038 1.00 93.06 176 ILE A O 1
ATOM 1352 N N . PRO A 1 177 ? 9.133 -13.728 -10.258 1.00 92.44 177 PRO A N 1
ATOM 1353 C CA . PRO A 1 177 ? 9.196 -15.016 -9.572 1.00 92.44 177 PRO A CA 1
ATOM 1354 C C . PRO A 1 177 ? 8.115 -15.164 -8.498 1.00 92.44 177 PRO A C 1
ATOM 1356 O O . PRO A 1 177 ? 7.757 -14.180 -7.849 1.00 92.44 177 PRO A O 1
ATOM 1359 N N . ASP A 1 178 ? 7.681 -16.399 -8.244 1.00 90.00 178 ASP A N 1
ATOM 1360 C CA . ASP A 1 178 ? 6.570 -16.729 -7.331 1.00 90.00 178 ASP A CA 1
ATOM 1361 C C . ASP A 1 178 ? 6.856 -16.428 -5.850 1.00 90.00 178 ASP A C 1
ATOM 1363 O O . ASP A 1 178 ? 5.954 -16.401 -5.014 1.00 90.00 178 ASP A O 1
ATOM 1367 N N . SER A 1 179 ? 8.125 -16.195 -5.501 1.00 92.25 179 SER A N 1
ATOM 1368 C CA . SER A 1 179 ? 8.567 -15.946 -4.131 1.00 92.25 179 SER A CA 1
ATOM 1369 C C . SER A 1 179 ? 9.537 -14.776 -4.033 1.00 92.25 179 SER A C 1
ATOM 1371 O O . SER A 1 179 ? 10.395 -14.555 -4.893 1.00 92.25 179 SER A O 1
ATOM 1373 N N . ALA A 1 180 ? 9.472 -14.067 -2.903 1.00 88.19 180 ALA A N 1
ATOM 1374 C CA . ALA A 1 180 ? 10.390 -12.982 -2.562 1.00 88.19 180 ALA A CA 1
ATOM 1375 C C . ALA A 1 180 ? 11.860 -13.413 -2.587 1.00 88.19 180 ALA A C 1
ATOM 1377 O O . ALA A 1 180 ? 12.726 -12.660 -3.035 1.00 88.19 180 ALA A O 1
ATOM 1378 N N . SER A 1 181 ? 12.138 -14.628 -2.111 1.00 87.31 181 SER A N 1
ATOM 1379 C CA . SER A 1 181 ? 13.490 -15.185 -2.068 1.00 87.31 181 SER A CA 1
ATOM 1380 C C . SER A 1 181 ? 14.030 -15.453 -3.472 1.00 87.31 181 SER A C 1
ATOM 1382 O O . SER A 1 181 ? 15.203 -15.194 -3.747 1.00 87.31 181 SER A O 1
ATOM 1384 N N . ASP A 1 182 ? 13.169 -15.924 -4.376 1.00 89.62 182 ASP A N 1
ATOM 1385 C CA . ASP A 1 182 ? 13.521 -16.192 -5.769 1.00 89.62 182 ASP A CA 1
ATOM 1386 C C . ASP A 1 182 ? 13.721 -14.897 -6.551 1.00 89.62 182 ASP A C 1
ATOM 1388 O O . ASP A 1 182 ? 14.756 -14.738 -7.199 1.00 89.62 182 ASP A O 1
ATOM 1392 N N . ALA A 1 183 ? 12.811 -13.931 -6.394 1.00 88.38 183 ALA A N 1
ATOM 1393 C CA . ALA A 1 183 ? 12.936 -12.577 -6.935 1.00 88.38 183 ALA A CA 1
ATOM 1394 C C . ALA A 1 183 ? 14.265 -11.922 -6.530 1.00 88.38 183 ALA A C 1
ATOM 1396 O O . ALA A 1 183 ? 14.994 -11.371 -7.362 1.00 88.38 183 ALA A O 1
ATOM 1397 N N . TRP A 1 184 ? 14.642 -12.045 -5.255 1.00 84.88 184 TRP A N 1
ATOM 1398 C CA . TRP A 1 184 ? 15.902 -11.500 -4.759 1.00 84.88 184 TRP A CA 1
ATOM 1399 C C . TRP A 1 184 ? 17.130 -12.205 -5.344 1.00 84.88 184 TRP A C 1
ATOM 1401 O O . TRP A 1 184 ? 18.086 -11.539 -5.761 1.00 84.88 184 TRP A O 1
ATOM 1411 N N . ARG A 1 185 ? 17.110 -13.545 -5.387 1.00 86.00 185 ARG A N 1
ATOM 1412 C CA . ARG A 1 185 ? 18.213 -14.363 -5.911 1.00 86.00 185 ARG A CA 1
ATOM 1413 C C . ARG A 1 185 ? 18.432 -14.113 -7.403 1.00 86.00 185 ARG A C 1
ATOM 1415 O O . ARG A 1 185 ? 19.563 -13.860 -7.808 1.00 86.00 185 ARG A O 1
ATOM 1422 N N . GLN A 1 186 ? 17.365 -14.138 -8.200 1.00 84.56 186 GLN A N 1
ATOM 1423 C CA . GLN A 1 186 ? 17.420 -13.945 -9.652 1.00 84.56 186 GLN A CA 1
ATOM 1424 C C . GLN A 1 186 ? 17.762 -12.496 -10.029 1.00 84.56 186 GLN A C 1
ATOM 1426 O O . GLN A 1 186 ? 18.527 -12.260 -10.959 1.00 84.56 186 GLN A O 1
ATOM 1431 N N . GLY A 1 187 ? 17.303 -11.513 -9.245 1.00 78.62 187 GLY A N 1
ATOM 1432 C CA . GLY A 1 187 ? 17.642 -10.094 -9.401 1.00 78.62 187 GLY A CA 1
ATOM 1433 C C . GLY A 1 187 ? 19.087 -9.717 -9.026 1.00 78.62 187 GLY A C 1
ATOM 1434 O O . GLY A 1 187 ? 19.360 -8.553 -8.715 1.00 78.62 187 GLY A O 1
ATOM 1435 N N . GLY A 1 188 ? 20.014 -10.678 -8.992 1.00 70.12 188 GLY A N 1
ATOM 1436 C CA . GLY A 1 188 ? 21.447 -10.472 -8.763 1.00 70.12 188 GLY A CA 1
ATOM 1437 C C . GLY A 1 188 ? 21.914 -10.555 -7.306 1.00 70.12 188 GLY A C 1
ATOM 1438 O O . GLY A 1 188 ? 23.095 -10.328 -7.055 1.00 70.12 188 GLY A O 1
ATOM 1439 N N . GLY A 1 189 ? 21.033 -10.867 -6.346 1.00 69.25 189 GLY A N 1
ATOM 1440 C CA . GLY A 1 189 ? 21.407 -11.008 -4.932 1.00 69.25 189 GLY A CA 1
ATOM 1441 C C . GLY A 1 189 ? 22.076 -9.759 -4.327 1.00 69.25 189 GLY A C 1
ATOM 1442 O O . GLY A 1 189 ? 21.981 -8.654 -4.874 1.00 69.25 189 GLY A O 1
ATOM 1443 N N . GLY A 1 190 ? 22.714 -9.922 -3.160 1.00 69.69 190 GLY A N 1
ATOM 1444 C CA . GLY A 1 190 ? 23.477 -8.879 -2.452 1.00 69.69 190 GLY A CA 1
ATOM 1445 C C . GLY A 1 190 ? 22.835 -8.366 -1.155 1.00 69.69 190 GLY A C 1
ATOM 1446 O O . GLY A 1 190 ? 21.774 -8.829 -0.745 1.00 69.69 190 GLY A O 1
ATOM 1447 N N . GLN A 1 191 ? 23.494 -7.405 -0.498 1.00 64.75 191 GLN A N 1
ATOM 1448 C CA . GLN A 1 191 ? 22.942 -6.668 0.646 1.00 64.75 191 GLN A CA 1
ATOM 1449 C C . GLN A 1 191 ? 22.161 -5.450 0.139 1.00 64.75 191 GLN A C 1
ATOM 1451 O O . GLN A 1 191 ? 22.698 -4.622 -0.604 1.00 64.75 191 GLN A O 1
ATOM 1456 N N . PHE A 1 192 ? 20.888 -5.338 0.525 1.00 66.56 192 PHE A N 1
ATOM 1457 C CA . PHE A 1 192 ? 20.096 -4.147 0.232 1.00 66.56 192 PHE A CA 1
ATOM 1458 C C . PHE A 1 192 ? 20.703 -2.939 0.953 1.00 66.56 192 PHE A C 1
ATOM 1460 O O . PHE A 1 192 ? 20.973 -2.987 2.150 1.00 66.56 192 PHE A O 1
ATOM 1467 N N . SER A 1 193 ? 20.887 -1.830 0.239 1.00 66.50 193 SER A N 1
ATOM 1468 C CA . SER A 1 193 ? 21.229 -0.551 0.860 1.00 66.50 193 SER A CA 1
ATOM 1469 C C . SER A 1 193 ? 20.453 0.571 0.187 1.00 66.50 193 SER A C 1
ATOM 1471 O O . SER A 1 193 ? 20.235 0.543 -1.023 1.00 66.50 193 SER A O 1
ATOM 1473 N N . PHE A 1 194 ? 20.075 1.598 0.948 1.00 61.56 194 PHE A N 1
ATOM 1474 C CA . PHE A 1 194 ? 19.380 2.765 0.393 1.00 61.56 194 PHE A CA 1
ATOM 1475 C C . PHE A 1 194 ? 20.206 3.495 -0.679 1.00 61.56 194 PHE A C 1
ATOM 1477 O O . PHE A 1 194 ? 19.640 4.071 -1.605 1.00 61.56 194 PHE A O 1
ATOM 1484 N N . ALA A 1 195 ? 21.540 3.438 -0.585 1.00 64.06 195 ALA A N 1
ATOM 1485 C CA . ALA A 1 195 ? 22.446 4.008 -1.579 1.00 64.06 195 ALA A CA 1
ATOM 1486 C C . ALA A 1 195 ? 22.494 3.189 -2.882 1.00 64.06 195 ALA A C 1
ATOM 1488 O O . ALA A 1 195 ? 22.622 3.768 -3.960 1.00 64.06 195 ALA A O 1
ATOM 1489 N N . ASN A 1 196 ? 22.353 1.862 -2.787 1.00 69.25 196 ASN A N 1
ATOM 1490 C CA . ASN A 1 196 ? 22.342 0.937 -3.917 1.00 69.25 196 ASN A CA 1
ATOM 1491 C C . ASN A 1 196 ? 21.098 0.042 -3.828 1.00 69.25 196 ASN A C 1
ATOM 1493 O O . ASN A 1 196 ? 21.212 -1.130 -3.456 1.00 69.25 196 ASN A O 1
ATOM 1497 N N . PRO A 1 197 ? 19.910 0.559 -4.194 1.00 64.62 197 PRO A N 1
ATOM 1498 C CA . PRO A 1 197 ? 18.659 -0.192 -4.074 1.00 64.62 197 PRO A CA 1
ATOM 1499 C C . PRO A 1 197 ? 18.649 -1.460 -4.940 1.00 64.62 197 PRO A C 1
ATOM 1501 O O . PRO A 1 197 ? 17.920 -2.403 -4.653 1.00 64.62 197 PRO A O 1
ATOM 1504 N N . MET A 1 198 ? 19.494 -1.509 -5.975 1.00 65.56 198 MET A N 1
ATOM 1505 C CA . MET A 1 198 ? 19.659 -2.684 -6.834 1.00 65.56 198 MET A CA 1
ATOM 1506 C C . MET A 1 198 ? 20.734 -3.659 -6.333 1.00 65.56 198 MET A C 1
ATOM 1508 O O . MET A 1 198 ? 20.924 -4.697 -6.954 1.00 65.56 198 MET A O 1
ATOM 1512 N N . GLY A 1 199 ? 21.452 -3.361 -5.243 1.00 61.06 199 GLY A N 1
ATOM 1513 C CA . GLY A 1 199 ? 22.513 -4.224 -4.697 1.00 61.06 199 GLY A CA 1
ATOM 1514 C C . GLY A 1 199 ? 23.744 -4.374 -5.600 1.00 61.06 199 GLY A C 1
ATOM 1515 O O . GLY A 1 199 ? 24.623 -5.183 -5.326 1.00 61.06 199 GLY A O 1
ATOM 1516 N N . ILE A 1 200 ? 23.821 -3.594 -6.679 1.00 61.47 200 ILE A N 1
ATOM 1517 C CA . ILE A 1 200 ? 24.929 -3.648 -7.625 1.00 61.47 200 ILE A CA 1
ATOM 1518 C C . ILE A 1 200 ? 26.145 -2.982 -6.971 1.00 61.47 200 ILE A C 1
ATOM 1520 O O . ILE A 1 200 ? 26.056 -1.849 -6.495 1.00 61.47 200 ILE A O 1
ATOM 1524 N N . GLY A 1 201 ? 27.271 -3.698 -6.907 1.00 55.25 201 GLY A N 1
ATOM 1525 C CA . GLY A 1 201 ? 28.498 -3.208 -6.277 1.00 55.25 201 GLY A CA 1
ATOM 1526 C C . GLY A 1 201 ? 28.950 -1.856 -6.843 1.00 55.25 201 GLY A C 1
ATOM 1527 O O . GLY A 1 201 ? 28.711 -1.552 -8.008 1.00 55.25 201 GLY A O 1
ATOM 1528 N N . SER A 1 202 ? 29.652 -1.062 -6.024 1.00 53.25 202 SER A N 1
ATOM 1529 C CA . SER A 1 202 ? 30.141 0.302 -6.335 1.00 53.25 202 SER A CA 1
ATOM 1530 C C . SER A 1 202 ? 30.779 0.461 -7.732 1.00 53.25 202 SER A C 1
ATOM 1532 O O . SER A 1 202 ? 30.666 1.515 -8.357 1.00 53.25 202 SER A O 1
ATOM 1534 N N . LYS A 1 203 ? 31.396 -0.608 -8.258 1.00 49.47 203 LYS A N 1
ATOM 1535 C CA . LYS A 1 203 ? 32.041 -0.645 -9.580 1.00 49.47 203 LYS A CA 1
ATOM 1536 C C . LYS A 1 203 ? 31.060 -0.630 -10.765 1.00 49.47 203 LYS A C 1
ATOM 1538 O O . LYS A 1 203 ? 31.419 -0.141 -11.827 1.00 49.47 203 LYS A O 1
ATOM 1543 N N . ASN A 1 204 ? 29.819 -1.075 -10.572 1.00 49.59 204 ASN A N 1
ATOM 1544 C CA . ASN A 1 204 ? 28.759 -1.093 -11.581 1.00 49.59 204 ASN A CA 1
ATOM 1545 C C . ASN A 1 204 ? 27.672 -0.064 -11.226 1.00 49.59 204 ASN A C 1
ATOM 1547 O O . ASN A 1 204 ? 26.489 -0.377 -11.093 1.00 49.59 204 ASN A O 1
ATOM 1551 N N . LYS A 1 205 ? 28.056 1.206 -11.056 1.00 54.56 205 LYS A N 1
ATOM 1552 C CA . LYS A 1 205 ? 27.074 2.292 -10.950 1.00 54.56 205 LYS A CA 1
ATOM 1553 C C . LYS A 1 205 ? 26.270 2.308 -12.249 1.00 54.56 205 LYS A C 1
ATOM 1555 O O . LYS A 1 205 ? 26.829 2.571 -13.311 1.00 54.56 205 LYS A O 1
ATOM 1560 N N . VAL A 1 206 ? 24.982 1.975 -12.183 1.00 53.38 206 VAL A N 1
ATOM 1561 C CA . VAL A 1 206 ? 24.162 1.845 -13.391 1.00 53.38 206 VAL A CA 1
ATOM 1562 C C . VAL A 1 206 ? 24.134 3.172 -14.130 1.00 53.38 206 VAL A C 1
ATOM 1564 O O . VAL A 1 206 ? 23.547 4.147 -13.661 1.00 53.38 206 VAL A O 1
ATOM 1567 N N . LYS A 1 207 ? 24.791 3.187 -15.293 1.00 52.00 207 LYS A N 1
ATOM 1568 C CA . LYS A 1 207 ? 24.831 4.292 -16.250 1.00 52.00 207 LYS A CA 1
ATOM 1569 C C . LYS A 1 207 ? 23.469 4.403 -16.936 1.00 52.00 207 LYS A C 1
ATOM 1571 O O . LYS A 1 207 ? 23.317 4.065 -18.098 1.00 52.00 207 LYS A O 1
ATOM 1576 N N . GLY A 1 208 ? 22.447 4.803 -16.190 1.00 61.22 208 GLY A N 1
ATOM 1577 C CA . GLY A 1 208 ? 21.137 5.127 -16.741 1.00 61.22 208 GLY A CA 1
ATOM 1578 C C . GLY A 1 208 ? 20.842 6.586 -16.461 1.00 61.22 208 GLY A C 1
ATOM 1579 O O . GLY A 1 208 ? 20.701 6.957 -15.295 1.00 61.22 208 GLY A O 1
ATOM 1580 N N . ALA A 1 209 ? 20.762 7.404 -17.509 1.00 71.00 209 ALA A N 1
ATOM 1581 C CA . ALA A 1 209 ? 20.280 8.768 -17.373 1.00 71.00 209 ALA A CA 1
ATOM 1582 C C . ALA A 1 209 ? 18.830 8.725 -16.874 1.00 71.00 209 ALA A C 1
ATOM 1584 O O . ALA A 1 209 ? 17.982 8.025 -17.427 1.00 71.00 209 ALA A O 1
ATOM 1585 N N . LYS A 1 210 ? 18.561 9.440 -15.783 1.00 83.12 210 LYS A N 1
ATOM 1586 C CA . LYS A 1 210 ? 17.214 9.581 -15.238 1.00 83.12 210 LYS A CA 1
ATOM 1587 C C . LYS A 1 210 ? 16.357 10.379 -16.236 1.00 83.12 210 LYS A C 1
ATOM 1589 O O . LYS A 1 210 ? 16.802 11.459 -16.634 1.00 83.12 210 LYS A O 1
ATOM 1594 N N . PRO A 1 211 ? 15.145 9.920 -16.601 1.00 84.50 211 PRO A N 1
ATOM 1595 C CA . PRO A 1 211 ? 14.234 10.703 -17.432 1.00 84.50 211 PRO A CA 1
ATOM 1596 C C . PRO A 1 211 ? 13.931 12.080 -16.822 1.00 84.50 211 PRO A C 1
ATOM 1598 O O . PRO A 1 211 ? 13.923 12.247 -15.595 1.00 84.50 211 PRO A O 1
ATOM 1601 N N . ARG A 1 212 ? 13.667 13.080 -17.672 1.00 85.31 212 ARG A N 1
ATOM 1602 C CA . ARG A 1 212 ? 13.266 14.420 -17.209 1.00 85.31 212 ARG A CA 1
ATOM 1603 C C . ARG A 1 212 ? 11.940 14.339 -16.445 1.00 85.31 212 ARG A C 1
ATOM 1605 O O . ARG A 1 212 ? 11.075 13.538 -16.778 1.00 85.31 212 ARG A O 1
ATOM 1612 N N . GLY A 1 213 ? 11.813 15.128 -15.379 1.00 86.19 213 GLY A N 1
ATOM 1613 C CA . GLY A 1 213 ? 10.630 15.138 -14.507 1.00 86.19 213 GLY A CA 1
ATOM 1614 C C . GLY A 1 213 ? 10.521 13.956 -13.534 1.00 86.19 213 GLY A C 1
ATOM 1615 O O . GLY A 1 213 ? 9.685 13.980 -12.636 1.00 86.19 213 GLY A O 1
ATOM 1616 N N . TRP A 1 214 ? 11.374 12.931 -13.638 1.00 86.94 214 TRP A N 1
ATOM 1617 C CA . TRP A 1 214 ? 11.331 11.808 -12.703 1.00 86.94 214 TRP A CA 1
ATOM 1618 C C . TRP A 1 214 ? 12.138 12.102 -11.437 1.00 86.94 214 TRP A C 1
ATOM 1620 O O . TRP A 1 214 ? 13.268 12.604 -11.478 1.00 86.94 214 TRP A O 1
ATOM 1630 N N . SER A 1 215 ? 11.582 11.730 -10.283 1.00 87.31 215 SER A N 1
ATOM 1631 C CA . SER A 1 215 ? 12.343 11.676 -9.035 1.00 87.31 215 SER A CA 1
ATOM 1632 C C . SER A 1 215 ? 13.318 10.496 -9.064 1.00 87.31 215 SER A C 1
ATOM 1634 O O . SER A 1 215 ? 13.093 9.493 -9.749 1.00 87.31 215 SER A O 1
ATOM 1636 N N . SER A 1 216 ? 14.413 10.590 -8.305 1.00 85.00 216 SER A N 1
ATOM 1637 C CA . SER A 1 216 ? 15.380 9.489 -8.200 1.00 85.00 216 SER A CA 1
ATOM 1638 C C . SER A 1 216 ? 14.703 8.206 -7.707 1.00 85.00 216 SER A C 1
ATOM 1640 O O . SER A 1 216 ? 14.951 7.136 -8.252 1.00 85.00 216 SER A O 1
ATOM 1642 N N . ALA A 1 217 ? 13.781 8.318 -6.745 1.00 84.81 217 ALA A N 1
ATOM 1643 C CA . ALA A 1 217 ? 13.025 7.185 -6.218 1.00 84.81 217 ALA A CA 1
ATOM 1644 C C . ALA A 1 217 ? 12.143 6.511 -7.282 1.00 84.81 217 ALA A C 1
ATOM 1646 O O . ALA A 1 217 ? 12.159 5.288 -7.378 1.00 84.81 217 ALA A O 1
ATOM 1647 N N . LYS A 1 218 ? 11.421 7.290 -8.106 1.00 88.56 218 LYS A N 1
ATOM 1648 C CA . LYS A 1 218 ? 10.577 6.755 -9.191 1.00 88.56 218 LYS A CA 1
ATOM 1649 C C . LYS A 1 218 ? 11.413 6.028 -10.249 1.00 88.56 218 LYS A C 1
ATOM 1651 O O . LYS A 1 218 ? 11.032 4.961 -10.721 1.00 88.56 218 LYS A O 1
ATOM 1656 N N . PHE A 1 219 ? 12.572 6.581 -10.594 1.00 88.56 219 PHE A N 1
ATOM 1657 C CA . PHE A 1 219 ? 13.486 5.956 -11.547 1.00 88.56 219 PHE A CA 1
ATOM 1658 C C . PHE A 1 219 ? 14.083 4.648 -11.027 1.00 88.56 219 PHE A C 1
ATOM 1660 O O . PHE A 1 219 ? 14.100 3.654 -11.747 1.00 88.56 219 PHE A O 1
ATOM 1667 N N . TRP A 1 220 ? 14.546 4.620 -9.776 1.00 86.19 220 TRP A N 1
ATOM 1668 C CA . TRP A 1 220 ? 15.109 3.400 -9.201 1.00 86.19 220 TRP A CA 1
ATOM 1669 C C . TRP A 1 220 ? 14.055 2.317 -9.000 1.00 86.19 220 TRP A C 1
ATOM 1671 O O . TRP A 1 220 ? 14.325 1.164 -9.323 1.00 86.19 220 TRP A O 1
ATOM 1681 N N . SER A 1 221 ? 12.848 2.670 -8.544 1.00 88.56 221 SER A N 1
ATOM 1682 C CA . SER A 1 221 ? 11.777 1.685 -8.366 1.00 88.56 221 SER A CA 1
ATOM 1683 C C . SER A 1 221 ? 11.335 1.049 -9.679 1.00 88.56 221 SER A C 1
ATOM 1685 O O . SER A 1 221 ? 11.002 -0.128 -9.682 1.00 88.56 221 SER A O 1
ATOM 1687 N N . SER A 1 222 ? 11.412 1.773 -10.802 1.00 90.12 222 SER A N 1
ATOM 1688 C CA . SER A 1 222 ? 11.087 1.239 -12.135 1.00 90.12 222 SER A CA 1
ATOM 1689 C C . SER A 1 222 ? 11.972 0.061 -12.548 1.00 90.12 222 SER A C 1
ATOM 1691 O O . SER A 1 222 ? 11.560 -0.730 -13.387 1.00 90.12 222 SER A O 1
ATOM 1693 N N . LYS A 1 223 ? 13.170 -0.074 -11.972 1.00 89.62 223 LYS A N 1
ATOM 1694 C CA . LYS A 1 223 ? 14.110 -1.162 -12.282 1.00 89.62 223 LYS A CA 1
ATOM 1695 C C . LYS A 1 223 ? 13.957 -2.371 -11.363 1.00 89.62 223 LYS A C 1
ATOM 1697 O O . LYS A 1 223 ? 14.685 -3.345 -11.507 1.00 89.62 223 LYS A O 1
ATOM 1702 N N . LEU A 1 224 ? 13.063 -2.287 -10.380 1.00 89.94 224 LEU A N 1
ATOM 1703 C CA . LEU A 1 224 ? 12.927 -3.288 -9.329 1.00 89.94 224 LEU A CA 1
ATOM 1704 C C . LEU A 1 224 ? 11.778 -4.270 -9.570 1.00 89.94 224 LEU A C 1
ATOM 1706 O O . LEU A 1 224 ? 11.548 -5.078 -8.684 1.00 89.94 224 LEU A O 1
ATOM 1710 N N . LEU A 1 225 ? 11.098 -4.252 -10.723 1.00 91.62 225 LEU A N 1
ATOM 1711 C CA . LEU A 1 225 ? 9.919 -5.096 -10.980 1.00 91.62 225 LEU A CA 1
ATOM 1712 C C . LEU A 1 225 ? 10.149 -6.570 -10.601 1.00 91.62 225 LEU A C 1
ATOM 1714 O O . LEU A 1 225 ? 9.475 -7.083 -9.715 1.00 91.62 225 LEU A O 1
ATOM 1718 N N . CYS A 1 226 ? 11.169 -7.210 -11.176 1.00 90.19 226 CYS A N 1
ATOM 1719 C CA . CYS A 1 226 ? 11.457 -8.626 -10.920 1.00 90.19 226 CYS A CA 1
ATOM 1720 C C . CYS A 1 226 ? 12.273 -8.875 -9.636 1.00 90.19 226 CYS A C 1
ATOM 1722 O O . CYS A 1 226 ? 12.301 -9.995 -9.143 1.00 90.19 226 CYS A O 1
ATOM 1724 N N . LYS A 1 227 ? 12.958 -7.858 -9.084 1.00 88.44 227 LYS A N 1
ATOM 1725 C CA . LYS A 1 227 ? 13.832 -8.007 -7.895 1.00 88.44 227 LYS A CA 1
ATOM 1726 C C . LYS A 1 227 ? 13.108 -7.718 -6.581 1.00 88.44 227 LYS A C 1
ATOM 1728 O O . LYS A 1 227 ? 13.274 -8.420 -5.590 1.00 88.44 227 LYS A O 1
ATOM 1733 N N . ASN A 1 228 ? 12.386 -6.608 -6.547 1.00 91.94 228 ASN A N 1
ATOM 1734 C CA . ASN A 1 228 ? 11.606 -6.136 -5.414 1.00 91.94 228 ASN A CA 1
ATOM 1735 C C . ASN A 1 228 ? 10.294 -5.540 -5.953 1.00 91.94 228 ASN A C 1
ATOM 1737 O O . ASN A 1 228 ? 10.167 -4.309 -6.046 1.00 91.94 228 ASN A O 1
ATOM 1741 N N . PRO A 1 229 ? 9.324 -6.403 -6.305 1.00 94.50 229 PRO A N 1
ATOM 1742 C CA . PRO A 1 229 ? 8.059 -5.965 -6.887 1.00 94.50 229 PRO A CA 1
ATOM 1743 C C . PRO A 1 229 ? 7.299 -5.011 -5.964 1.00 94.50 229 PRO A C 1
ATOM 1745 O O . PRO A 1 229 ? 6.682 -4.060 -6.435 1.00 94.50 229 PRO A O 1
ATOM 1748 N N . ASN A 1 230 ? 7.423 -5.168 -4.641 1.00 95.25 230 ASN A N 1
ATOM 1749 C CA . ASN A 1 230 ? 6.821 -4.240 -3.684 1.00 95.25 230 ASN A CA 1
ATOM 1750 C C . ASN A 1 230 ? 7.303 -2.795 -3.907 1.00 95.25 230 ASN A C 1
ATOM 1752 O O . ASN A 1 230 ? 6.506 -1.862 -3.902 1.00 95.25 230 ASN A O 1
ATOM 1756 N N . ALA A 1 231 ? 8.605 -2.586 -4.127 1.00 93.81 231 ALA A N 1
ATOM 1757 C CA . ALA A 1 231 ? 9.140 -1.250 -4.381 1.00 93.81 231 ALA A CA 1
ATOM 1758 C C . ALA A 1 231 ? 8.658 -0.675 -5.721 1.00 93.81 231 ALA A C 1
ATOM 1760 O O . ALA A 1 231 ? 8.423 0.533 -5.812 1.00 93.81 231 ALA A O 1
ATOM 1761 N N . TYR A 1 232 ? 8.509 -1.525 -6.742 1.00 95.56 232 TYR A N 1
ATOM 1762 C CA . TYR A 1 232 ? 7.986 -1.136 -8.050 1.00 95.56 232 TYR A CA 1
ATOM 1763 C C . TYR A 1 232 ? 6.521 -0.692 -7.946 1.00 95.56 232 TYR A C 1
ATOM 1765 O O . TYR A 1 232 ? 6.225 0.487 -8.173 1.00 95.56 232 TYR A O 1
ATOM 1773 N N . PHE A 1 233 ? 5.636 -1.592 -7.504 1.00 96.94 233 PHE A N 1
ATOM 1774 C CA . PHE A 1 233 ? 4.189 -1.363 -7.446 1.00 96.94 233 PHE A CA 1
ATOM 1775 C C . PHE A 1 233 ? 3.776 -0.304 -6.422 1.00 96.94 233 PHE A C 1
ATOM 1777 O O . PHE A 1 233 ? 2.689 0.268 -6.487 1.00 96.94 233 PHE A O 1
ATOM 1784 N N . TYR A 1 234 ? 4.666 0.053 -5.490 1.00 96.44 234 TYR A N 1
ATOM 1785 C CA . TYR A 1 234 ? 4.425 1.194 -4.615 1.00 96.44 234 TYR A CA 1
ATOM 1786 C C . TYR A 1 234 ? 4.290 2.514 -5.389 1.00 96.44 234 TYR A C 1
ATOM 1788 O O . TYR A 1 234 ? 3.612 3.422 -4.916 1.00 96.44 234 TYR A O 1
ATOM 1796 N N . ARG A 1 235 ? 4.936 2.650 -6.558 1.00 94.94 235 ARG A N 1
ATOM 1797 C CA . ARG A 1 235 ? 5.020 3.915 -7.321 1.00 94.94 235 ARG A CA 1
ATOM 1798 C C . ARG A 1 235 ? 4.583 3.810 -8.779 1.00 94.94 235 ARG A C 1
ATOM 1800 O O . ARG A 1 235 ? 4.430 4.851 -9.427 1.00 94.94 235 ARG A O 1
ATOM 1807 N N . HIS A 1 236 ? 4.456 2.596 -9.292 1.00 95.00 236 HIS A N 1
ATOM 1808 C CA . HIS A 1 236 ? 4.146 2.299 -10.684 1.00 95.00 236 HIS A CA 1
ATOM 1809 C C . HIS A 1 236 ? 3.022 1.274 -10.743 1.00 95.00 236 HIS A C 1
ATOM 1811 O O . HIS A 1 236 ? 2.886 0.460 -9.838 1.00 95.00 236 HIS A O 1
ATOM 1817 N N . VAL A 1 237 ? 2.215 1.350 -11.790 1.00 95.75 237 VAL A N 1
ATOM 1818 C CA . VAL A 1 237 ? 1.242 0.309 -12.136 1.00 95.75 237 VAL A CA 1
ATOM 1819 C C . VAL A 1 237 ? 1.933 -0.763 -12.978 1.00 95.75 237 VAL A C 1
ATOM 1821 O O . VAL A 1 237 ? 3.100 -0.586 -13.340 1.00 95.75 237 VAL A O 1
ATOM 1824 N N . ALA A 1 238 ? 1.238 -1.860 -13.276 1.00 92.31 238 ALA A N 1
ATOM 1825 C CA . ALA A 1 238 ? 1.746 -2.869 -14.199 1.00 92.31 238 ALA A CA 1
ATOM 1826 C C . ALA A 1 238 ? 2.179 -2.230 -15.541 1.00 92.31 238 ALA A C 1
ATOM 1828 O O . ALA A 1 238 ? 1.532 -1.282 -16.005 1.00 92.31 238 ALA A O 1
ATOM 1829 N N . PRO A 1 239 ? 3.299 -2.677 -16.141 1.00 91.00 239 PRO A N 1
ATOM 1830 C CA . PRO A 1 239 ? 3.719 -2.241 -17.468 1.00 91.00 239 PRO A CA 1
ATOM 1831 C C . PRO A 1 239 ? 2.574 -2.300 -18.489 1.00 91.00 239 PRO A C 1
ATOM 1833 O O . PRO A 1 239 ? 1.904 -3.313 -18.607 1.00 91.00 239 PRO A O 1
ATOM 1836 N N . GLY A 1 240 ? 2.360 -1.217 -19.239 1.00 88.69 240 GLY A N 1
ATOM 1837 C CA . GLY A 1 240 ? 1.279 -1.130 -20.230 1.00 88.69 240 GLY A CA 1
ATOM 1838 C C . GLY A 1 240 ? -0.050 -0.600 -19.683 1.00 88.69 240 GLY A C 1
ATOM 1839 O O . GLY A 1 240 ? -0.886 -0.167 -20.470 1.00 88.69 240 GLY A O 1
ATOM 1840 N N . CYS A 1 241 ? -0.224 -0.536 -18.361 1.00 89.69 241 CYS A N 1
ATOM 1841 C CA . CYS A 1 241 ? -1.389 0.091 -17.741 1.00 89.69 241 CYS A CA 1
ATOM 1842 C C . CYS A 1 241 ? -1.148 1.576 -17.432 1.00 89.69 241 CYS A C 1
ATOM 1844 O O . CYS A 1 241 ? -0.019 2.023 -17.197 1.00 89.69 241 CYS A O 1
ATOM 1846 N N . GLU A 1 242 ? -2.235 2.340 -17.353 1.00 91.75 242 GLU A N 1
ATOM 1847 C CA . GLU A 1 242 ? -2.211 3.737 -16.928 1.00 91.75 242 GLU A CA 1
ATOM 1848 C C . GLU A 1 242 ? -2.652 3.885 -15.471 1.00 91.75 242 GLU A C 1
ATOM 1850 O O . GLU A 1 242 ? -3.467 3.130 -14.948 1.00 91.75 242 GLU A O 1
ATOM 1855 N N . ARG A 1 243 ? -2.091 4.877 -14.775 1.00 93.00 243 ARG A N 1
ATOM 1856 C CA . ARG A 1 243 ? -2.417 5.120 -13.367 1.00 93.00 243 ARG A CA 1
ATOM 1857 C C . ARG A 1 243 ? -3.706 5.927 -13.244 1.00 93.00 243 ARG A C 1
ATOM 1859 O O . ARG A 1 243 ? -3.765 7.057 -13.724 1.00 93.00 243 ARG A O 1
ATOM 1866 N N . ALA A 1 244 ? -4.652 5.423 -12.459 1.00 92.75 244 ALA A N 1
ATOM 1867 C CA . ALA A 1 244 ? -5.849 6.154 -12.070 1.00 92.75 244 ALA A CA 1
ATOM 1868 C C . ALA A 1 244 ? -5.508 7.301 -11.098 1.00 92.75 244 ALA A C 1
ATOM 1870 O O . ALA A 1 244 ? -4.852 7.103 -10.069 1.00 92.75 244 ALA A O 1
ATOM 1871 N N . LEU A 1 245 ? -5.958 8.516 -11.424 1.00 91.06 245 LEU A N 1
ATOM 1872 C CA . LEU A 1 245 ? -5.787 9.725 -10.601 1.00 91.06 245 LEU A CA 1
ATOM 1873 C C . LEU A 1 245 ? -7.084 10.190 -9.919 1.00 91.06 245 LEU A C 1
ATOM 1875 O O . LEU A 1 245 ? -7.035 11.117 -9.118 1.00 91.06 245 LEU A O 1
ATOM 1879 N N . GLY A 1 246 ? -8.216 9.557 -10.234 1.00 9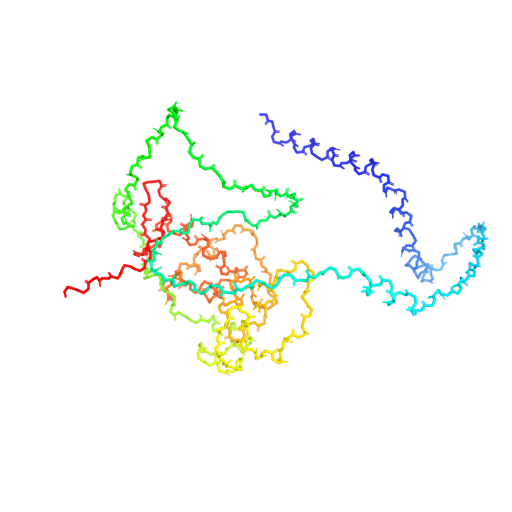1.38 246 GLY A N 1
ATOM 1880 C CA . GLY A 1 246 ? -9.535 9.935 -9.731 1.00 91.38 246 GLY A CA 1
ATOM 1881 C C . GLY A 1 246 ? -9.943 9.249 -8.426 1.00 91.38 246 GLY A C 1
ATOM 1882 O O . GLY A 1 246 ? -9.159 8.532 -7.789 1.00 91.38 246 GLY A O 1
ATOM 1883 N N . GLU A 1 247 ? -11.207 9.470 -8.067 1.00 93.50 247 GLU A N 1
ATOM 1884 C CA . GLU A 1 247 ? -11.887 8.865 -6.919 1.00 93.50 247 GLU A CA 1
ATOM 1885 C C . GLU A 1 247 ? -11.909 7.334 -6.996 1.00 93.50 247 GLU A C 1
ATOM 1887 O O . GLU A 1 247 ? -11.739 6.749 -8.067 1.00 93.50 247 GLU A O 1
ATOM 1892 N N . TRP A 1 248 ? -12.069 6.681 -5.845 1.00 96.00 248 TRP A N 1
ATOM 1893 C CA . TRP A 1 248 ? -12.178 5.226 -5.761 1.00 96.00 248 TRP A CA 1
ATOM 1894 C C . TRP A 1 248 ? -13.568 4.779 -6.193 1.00 96.00 248 TRP A C 1
ATOM 1896 O O . TRP A 1 248 ? -14.573 5.185 -5.614 1.00 96.00 248 TRP A O 1
ATOM 1906 N N . THR A 1 249 ? -13.618 3.924 -7.206 1.00 96.50 249 THR A N 1
ATOM 1907 C CA . THR A 1 249 ? -14.864 3.319 -7.672 1.00 96.50 249 THR A CA 1
ATOM 1908 C C . THR A 1 249 ? -15.331 2.231 -6.707 1.00 96.50 249 THR A C 1
ATOM 1910 O O . THR A 1 249 ? -14.544 1.643 -5.961 1.00 96.50 249 THR A O 1
ATOM 1913 N N . ARG A 1 250 ? -16.625 1.901 -6.758 1.00 95.81 250 ARG A N 1
ATOM 1914 C CA . ARG A 1 250 ? -17.198 0.818 -5.947 1.00 95.81 250 ARG A CA 1
ATOM 1915 C C . ARG A 1 250 ? -16.543 -0.540 -6.230 1.00 95.81 250 ARG A C 1
ATOM 1917 O O . ARG A 1 250 ? -16.278 -1.283 -5.292 1.00 95.81 250 ARG A O 1
ATOM 1924 N N . ALA A 1 251 ? -16.230 -0.832 -7.492 1.00 96.06 251 ALA A N 1
ATOM 1925 C CA . ALA A 1 251 ? -15.552 -2.071 -7.872 1.00 96.06 251 ALA A CA 1
ATOM 1926 C C . ALA A 1 251 ? -14.138 -2.158 -7.266 1.00 96.06 251 ALA A C 1
ATOM 1928 O O . ALA A 1 251 ? -13.762 -3.190 -6.717 1.00 96.06 251 ALA A O 1
ATOM 1929 N N . GLU A 1 252 ? -13.369 -1.061 -7.299 1.00 96.56 252 GLU A N 1
ATOM 1930 C CA . GLU A 1 252 ? -12.049 -1.003 -6.654 1.00 96.56 252 GLU A CA 1
ATOM 1931 C C . GLU A 1 252 ? -12.151 -1.146 -5.130 1.00 96.56 252 GLU A C 1
ATOM 1933 O O . GLU A 1 252 ? -11.305 -1.793 -4.516 1.00 96.56 252 GLU A O 1
ATOM 1938 N N . HIS A 1 253 ? -13.184 -0.563 -4.517 1.00 96.38 253 HIS A N 1
ATOM 1939 C CA . HIS A 1 253 ? -13.442 -0.671 -3.082 1.00 96.38 253 HIS A CA 1
ATOM 1940 C C . HIS A 1 253 ? -13.748 -2.114 -2.655 1.00 96.38 253 HIS A C 1
ATOM 1942 O O . HIS A 1 253 ? -13.154 -2.620 -1.705 1.00 96.38 253 HIS A O 1
ATOM 1948 N N . GLU A 1 254 ? -14.639 -2.799 -3.373 1.00 96.94 254 GLU A N 1
ATOM 1949 C CA . GLU A 1 254 ? -14.979 -4.203 -3.114 1.00 96.94 254 GLU A CA 1
ATOM 1950 C C . GLU A 1 254 ? -13.757 -5.116 -3.303 1.00 96.94 254 GLU A C 1
ATOM 1952 O O . GLU A 1 254 ? -13.491 -5.986 -2.470 1.00 96.94 254 GLU A O 1
ATOM 1957 N N . LEU A 1 255 ? -12.953 -4.858 -4.339 1.00 96.69 255 LEU A N 1
ATOM 1958 C CA . LEU A 1 255 ? -11.702 -5.573 -4.578 1.00 96.69 255 LEU A CA 1
ATOM 1959 C C . LEU A 1 255 ? -10.681 -5.335 -3.460 1.00 96.69 255 LEU A C 1
ATOM 1961 O O . LEU A 1 255 ? -10.038 -6.279 -3.008 1.00 96.69 255 LEU A O 1
ATOM 1965 N N . PHE A 1 256 ? -10.570 -4.103 -2.955 1.00 97.50 256 PHE A N 1
ATOM 1966 C CA . PHE A 1 256 ? -9.709 -3.781 -1.817 1.00 97.50 256 PHE A CA 1
ATOM 1967 C C . PHE A 1 256 ? -10.074 -4.619 -0.586 1.00 97.50 256 PHE A C 1
ATOM 1969 O O . PHE A 1 256 ? -9.191 -5.197 0.049 1.00 97.50 256 PHE A O 1
ATOM 1976 N N . ILE A 1 257 ? -11.367 -4.703 -0.258 1.00 96.88 257 ILE A N 1
ATOM 1977 C CA . ILE A 1 257 ? -11.861 -5.489 0.881 1.00 96.88 257 ILE A CA 1
ATOM 1978 C C . ILE A 1 257 ? -11.544 -6.972 0.680 1.00 96.88 257 ILE A C 1
ATOM 1980 O O . ILE A 1 257 ? -11.037 -7.611 1.600 1.00 96.88 257 ILE A O 1
ATOM 1984 N N . LYS A 1 258 ? -11.792 -7.504 -0.523 1.00 96.94 258 LYS A N 1
ATOM 1985 C CA . LYS A 1 258 ? -11.509 -8.904 -0.859 1.00 96.94 258 LYS A CA 1
ATOM 1986 C C . LYS A 1 258 ? -10.031 -9.247 -0.655 1.00 96.94 258 LYS A C 1
ATOM 1988 O O . LYS A 1 258 ? -9.712 -10.182 0.070 1.00 96.94 258 LYS A O 1
ATOM 1993 N N . VAL A 1 259 ? -9.130 -8.440 -1.214 1.00 96.88 259 VAL A N 1
ATOM 1994 C CA . VAL A 1 259 ? -7.677 -8.648 -1.094 1.00 96.88 259 VAL A CA 1
ATOM 1995 C C . VAL A 1 259 ? -7.224 -8.522 0.363 1.00 96.88 259 VAL A C 1
ATOM 1997 O O . VAL A 1 259 ? -6.396 -9.304 0.826 1.00 96.88 259 VAL A O 1
ATOM 2000 N N . ALA A 1 260 ? -7.782 -7.567 1.114 1.00 96.31 260 ALA A N 1
ATOM 2001 C CA . ALA A 1 260 ? -7.480 -7.409 2.534 1.00 96.31 260 ALA A CA 1
ATOM 2002 C C . ALA A 1 260 ? -7.953 -8.607 3.373 1.00 96.31 260 ALA A C 1
ATOM 2004 O O . ALA A 1 260 ? -7.269 -8.976 4.326 1.00 96.31 260 ALA A O 1
ATOM 2005 N N . ALA A 1 261 ? -9.083 -9.223 3.017 1.00 96.06 261 ALA A N 1
ATOM 2006 C CA . ALA A 1 261 ? -9.581 -10.430 3.668 1.00 96.06 261 ALA A CA 1
ATOM 2007 C C . ALA A 1 261 ? -8.725 -11.666 3.340 1.00 96.06 261 ALA A C 1
ATOM 2009 O O . ALA A 1 261 ? -8.458 -12.473 4.225 1.00 96.06 261 ALA A O 1
ATOM 2010 N N . GLU A 1 262 ? -8.264 -11.797 2.094 1.00 95.81 262 GLU A N 1
ATOM 2011 C CA . GLU A 1 262 ? -7.493 -12.958 1.623 1.00 95.81 262 GLU A CA 1
ATOM 2012 C C . GLU A 1 262 ? -6.015 -12.920 2.044 1.00 95.81 262 GLU A C 1
ATOM 2014 O O . GLU A 1 262 ? -5.434 -13.948 2.393 1.00 95.81 262 GLU A O 1
ATOM 2019 N N . HIS A 1 263 ? -5.381 -11.746 2.008 1.00 95.06 263 HIS A N 1
ATOM 2020 C CA . HIS A 1 263 ? -3.928 -11.608 2.172 1.00 95.06 263 HIS A CA 1
ATOM 2021 C C . HIS A 1 263 ? -3.504 -10.704 3.336 1.00 95.06 263 HIS A C 1
ATOM 2023 O O . HIS A 1 263 ? -2.303 -10.557 3.600 1.00 95.06 263 HIS A O 1
ATOM 2029 N N . GLY A 1 264 ? -4.463 -10.084 4.026 1.00 94.88 264 GLY A N 1
ATOM 2030 C CA . GLY A 1 264 ? -4.213 -9.051 5.026 1.00 94.88 264 GLY A CA 1
ATOM 2031 C C . GLY A 1 264 ? -3.882 -7.689 4.408 1.00 94.88 264 GLY A C 1
ATOM 2032 O O . GLY A 1 264 ? -3.852 -7.503 3.194 1.00 94.88 264 GLY A O 1
ATOM 2033 N N . ALA A 1 265 ? -3.610 -6.700 5.257 1.00 94.31 265 ALA A N 1
ATOM 2034 C CA . ALA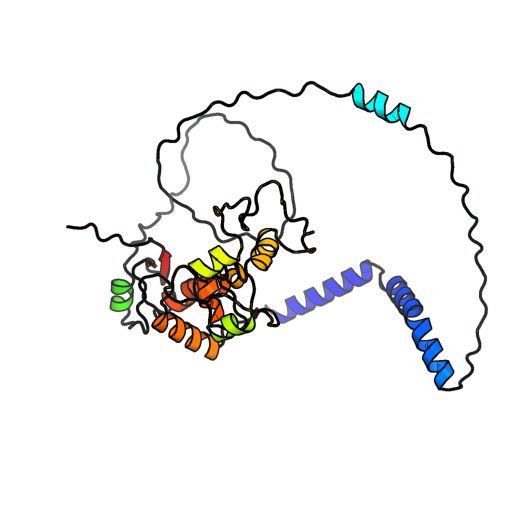 A 1 265 ? -3.215 -5.347 4.860 1.00 94.31 265 ALA A CA 1
ATOM 2035 C C . ALA A 1 265 ? -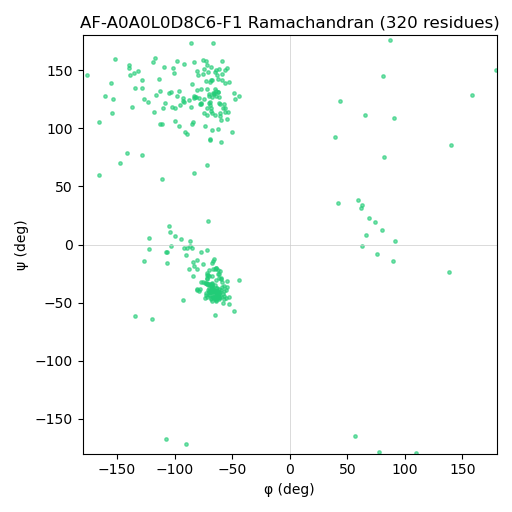2.337 -4.712 5.953 1.00 94.31 265 ALA A C 1
ATOM 2037 O O . ALA A 1 265 ? -2.364 -5.172 7.091 1.00 94.31 265 ALA A O 1
ATOM 2038 N N . GLY A 1 266 ? -1.549 -3.676 5.623 1.00 89.06 266 GLY A N 1
ATOM 2039 C CA . GLY A 1 266 ? -0.870 -2.844 6.636 1.00 89.06 266 GLY A CA 1
ATOM 2040 C C . GLY A 1 266 ? 0.579 -2.432 6.348 1.00 89.06 266 GLY A C 1
ATOM 2041 O O . GLY A 1 266 ? 1.023 -1.401 6.846 1.00 89.06 266 GLY A O 1
ATOM 2042 N N . ASN A 1 267 ? 1.330 -3.166 5.515 1.00 89.44 267 ASN A N 1
ATOM 2043 C CA . ASN A 1 267 ? 2.754 -2.868 5.276 1.00 89.44 267 ASN A CA 1
ATOM 2044 C C . ASN A 1 267 ? 3.191 -2.899 3.798 1.00 89.44 267 ASN A C 1
ATOM 2046 O O . ASN A 1 267 ? 3.649 -1.885 3.269 1.00 89.44 267 ASN A O 1
ATOM 2050 N N . LYS A 1 268 ? 3.079 -4.042 3.110 1.00 95.25 268 LYS A N 1
ATOM 2051 C CA . LYS A 1 268 ? 3.588 -4.266 1.745 1.00 95.25 268 LYS A CA 1
ATOM 2052 C C . LYS A 1 268 ? 2.596 -3.758 0.694 1.00 95.25 268 LYS A C 1
ATOM 2054 O O . LYS A 1 268 ? 2.092 -4.511 -0.134 1.00 95.25 268 LYS A O 1
ATOM 2059 N N . TRP A 1 269 ? 2.328 -2.456 0.735 1.00 97.25 269 TRP A N 1
ATOM 2060 C CA . TRP A 1 269 ? 1.320 -1.809 -0.103 1.00 97.25 269 TRP A CA 1
ATOM 2061 C C . TRP A 1 269 ? 1.581 -1.907 -1.604 1.00 97.25 269 TRP A C 1
ATOM 2063 O O . TRP A 1 269 ? 0.638 -1.831 -2.380 1.00 97.25 269 TRP A O 1
ATOM 2073 N N . GLY A 1 270 ? 2.835 -2.072 -2.031 1.00 96.44 270 GLY A N 1
ATOM 2074 C CA . GLY A 1 270 ? 3.129 -2.321 -3.438 1.00 96.44 270 GLY A CA 1
ATOM 2075 C C . GLY A 1 270 ? 2.619 -3.686 -3.886 1.00 96.44 270 GLY A C 1
ATOM 2076 O O . GLY A 1 270 ? 1.921 -3.766 -4.885 1.00 96.44 270 GLY A O 1
ATOM 2077 N N . LEU A 1 271 ? 2.899 -4.749 -3.127 1.00 97.00 271 LEU A N 1
ATOM 2078 C CA . LEU A 1 271 ? 2.369 -6.079 -3.459 1.00 97.00 271 LEU A CA 1
ATOM 2079 C C . LEU A 1 271 ? 0.841 -6.087 -3.420 1.00 97.00 271 LEU A C 1
ATOM 2081 O O . LEU A 1 271 ? 0.216 -6.569 -4.356 1.00 97.00 271 LEU A O 1
ATOM 2085 N N . PHE A 1 272 ? 0.254 -5.475 -2.391 1.00 97.69 272 PHE A N 1
ATOM 2086 C CA . PHE A 1 272 ? -1.196 -5.330 -2.276 1.00 97.69 272 PHE A CA 1
ATOM 2087 C C . PHE A 1 272 ? -1.805 -4.636 -3.507 1.00 97.69 272 PHE A C 1
ATOM 2089 O O . PHE A 1 272 ? -2.778 -5.117 -4.077 1.00 97.69 272 PHE A O 1
ATOM 2096 N N . ALA A 1 273 ? -1.194 -3.539 -3.969 1.00 97.19 273 ALA A N 1
ATOM 2097 C CA . ALA A 1 273 ? -1.681 -2.787 -5.124 1.00 97.19 273 ALA A CA 1
ATOM 2098 C C . ALA A 1 273 ? -1.650 -3.578 -6.438 1.00 97.19 273 ALA A C 1
ATOM 2100 O O . ALA A 1 273 ? -2.389 -3.234 -7.348 1.00 97.19 273 ALA A O 1
ATOM 2101 N N . SER A 1 274 ? -0.856 -4.650 -6.548 1.00 96.31 274 SER A N 1
ATOM 2102 C CA . SER A 1 274 ? -0.871 -5.489 -7.754 1.00 96.31 274 SER A CA 1
ATOM 2103 C C . SER A 1 274 ? -2.214 -6.196 -7.992 1.00 96.31 274 SER A C 1
ATOM 2105 O O . SER A 1 274 ? -2.515 -6.569 -9.117 1.00 96.31 274 SER A O 1
ATOM 2107 N N . TYR A 1 275 ? -3.058 -6.340 -6.969 1.00 96.75 275 TYR A N 1
ATOM 2108 C CA . TYR A 1 275 ? -4.402 -6.899 -7.135 1.00 96.75 275 TYR A CA 1
ATOM 2109 C C . TYR A 1 275 ? -5.428 -5.858 -7.573 1.00 96.75 275 TYR A C 1
ATOM 2111 O O . TYR A 1 275 ? -6.509 -6.237 -8.002 1.00 96.75 275 TYR A O 1
ATOM 2119 N N . ILE A 1 276 ? -5.116 -4.562 -7.468 1.00 96.12 276 ILE A N 1
ATOM 2120 C CA . ILE A 1 276 ? -6.046 -3.480 -7.791 1.00 96.12 276 ILE A CA 1
ATOM 2121 C C . ILE A 1 276 ? -5.540 -2.775 -9.052 1.00 96.12 276 ILE A C 1
ATOM 2123 O O . ILE A 1 276 ? -4.582 -1.998 -8.975 1.00 96.12 276 ILE A O 1
ATOM 2127 N N . PRO A 1 277 ? -6.159 -3.023 -10.220 1.00 93.75 277 PRO A N 1
ATOM 2128 C CA . PRO A 1 277 ? -5.672 -2.478 -11.478 1.00 93.75 277 PRO A CA 1
ATOM 2129 C C . PRO A 1 277 ? -5.641 -0.949 -11.428 1.00 93.75 277 PRO A C 1
ATOM 2131 O O . PRO A 1 277 ? -6.461 -0.307 -10.774 1.00 93.75 277 PRO A O 1
ATOM 2134 N N . ASN A 1 278 ? -4.670 -0.354 -12.120 1.00 95.25 278 ASN A N 1
ATOM 2135 C CA . ASN A 1 278 ? -4.483 1.097 -12.248 1.00 95.25 278 ASN A CA 1
ATOM 2136 C C . ASN A 1 278 ? -4.196 1.865 -10.938 1.00 95.25 278 ASN A C 1
ATOM 2138 O O . ASN A 1 278 ? -3.939 3.074 -10.989 1.00 95.25 278 ASN A O 1
ATOM 2142 N N . ARG A 1 279 ? -4.161 1.201 -9.774 1.00 96.44 279 ARG A N 1
ATOM 2143 C CA . ARG A 1 279 ? -3.781 1.796 -8.485 1.00 96.44 279 ARG A CA 1
ATOM 2144 C C . ARG A 1 279 ? -2.349 1.441 -8.111 1.00 96.44 279 ARG A C 1
ATOM 2146 O O . ARG A 1 279 ? -1.802 0.416 -8.499 1.00 96.44 279 ARG A O 1
ATOM 2153 N N . VAL A 1 280 ? -1.720 2.323 -7.340 1.00 96.94 280 VAL A N 1
ATOM 2154 C CA . VAL A 1 280 ? -0.357 2.116 -6.822 1.00 96.94 280 VAL A CA 1
ATOM 2155 C C . VAL A 1 280 ? -0.340 2.059 -5.300 1.00 96.94 280 VAL A C 1
ATOM 2157 O O . VAL A 1 280 ? -1.250 2.547 -4.627 1.00 96.94 280 VAL A O 1
ATOM 2160 N N . GLY A 1 281 ? 0.721 1.491 -4.729 1.00 97.06 281 GLY A N 1
ATOM 2161 C CA . GLY A 1 281 ? 0.772 1.202 -3.294 1.00 97.06 281 GLY A CA 1
ATOM 2162 C C . GLY A 1 281 ? 0.600 2.415 -2.381 1.00 97.06 281 GLY A C 1
ATOM 2163 O O . GLY A 1 281 ? -0.080 2.305 -1.364 1.00 97.06 281 GLY A O 1
ATOM 2164 N N . TYR A 1 282 ? 1.129 3.594 -2.731 1.00 95.81 282 TYR A N 1
ATOM 2165 C CA . TYR A 1 282 ? 0.892 4.784 -1.899 1.00 95.81 282 TYR A CA 1
ATOM 2166 C C . TYR A 1 282 ? -0.577 5.247 -1.914 1.00 95.81 282 TYR A C 1
ATOM 2168 O O . TYR A 1 282 ? -1.028 5.857 -0.949 1.00 95.81 282 TYR A O 1
ATOM 2176 N N . GLN A 1 283 ? -1.329 4.967 -2.987 1.00 97.00 283 GLN A N 1
ATOM 2177 C CA . GLN A 1 283 ? -2.765 5.258 -3.036 1.00 97.00 283 GLN A CA 1
ATOM 2178 C C . GLN A 1 283 ? -3.518 4.280 -2.140 1.00 97.00 283 GLN A C 1
ATOM 2180 O O . GLN A 1 283 ? -4.363 4.704 -1.360 1.00 97.00 283 GLN A O 1
ATOM 2185 N N . CYS A 1 284 ? -3.161 2.994 -2.195 1.00 97.44 284 CYS A N 1
ATOM 2186 C CA . CYS A 1 284 ? -3.763 1.964 -1.350 1.00 97.44 284 CYS A CA 1
ATOM 2187 C C . CYS A 1 284 ? -3.517 2.241 0.141 1.00 97.44 284 CYS A C 1
ATOM 2189 O O . CYS A 1 284 ? -4.440 2.154 0.945 1.00 97.44 284 CYS A O 1
ATOM 2191 N N . SER A 1 285 ? -2.299 2.647 0.515 1.00 96.25 285 SER A N 1
ATOM 2192 C CA . SER A 1 285 ? -1.966 2.964 1.909 1.00 96.25 285 SER A CA 1
ATOM 2193 C C . SER A 1 285 ? -2.658 4.227 2.424 1.00 96.25 285 SER A C 1
ATOM 2195 O O . SER A 1 285 ? -2.988 4.318 3.606 1.00 96.25 285 SER A O 1
ATOM 2197 N N . ALA A 1 286 ? -2.870 5.227 1.565 1.00 96.00 286 ALA A N 1
ATOM 2198 C CA . ALA A 1 286 ? -3.660 6.404 1.904 1.00 96.00 286 ALA A CA 1
ATOM 2199 C C . ALA A 1 286 ? -5.140 6.034 2.069 1.00 96.00 286 ALA A C 1
ATOM 2201 O O . ALA A 1 286 ? -5.743 6.378 3.081 1.00 96.00 286 ALA A O 1
ATOM 2202 N N . TYR A 1 287 ? -5.690 5.269 1.126 1.00 96.94 287 TYR A N 1
ATOM 2203 C CA . TYR A 1 287 ? -7.086 4.840 1.146 1.00 96.94 287 TYR A CA 1
ATOM 2204 C C . TYR A 1 287 ? -7.423 3.990 2.371 1.00 96.94 287 TYR A C 1
ATOM 2206 O O . TYR A 1 287 ? -8.427 4.223 3.039 1.00 96.94 287 TYR A O 1
ATOM 2214 N N . TYR A 1 288 ? -6.519 3.082 2.739 1.00 96.44 288 TYR A N 1
ATOM 2215 C CA . TYR A 1 288 ? -6.622 2.302 3.964 1.00 96.44 288 TYR A CA 1
ATOM 2216 C C . TYR A 1 288 ? -6.825 3.183 5.202 1.00 96.44 288 TYR A C 1
ATOM 2218 O O . TYR A 1 288 ? -7.755 2.987 5.976 1.00 96.44 288 TYR A O 1
ATOM 2226 N N . ARG A 1 289 ? -5.970 4.195 5.370 1.00 94.44 289 ARG A N 1
ATOM 2227 C CA . ARG A 1 289 ? -5.967 5.046 6.564 1.00 94.44 289 ARG A CA 1
ATOM 2228 C C . ARG A 1 289 ? -7.140 6.013 6.590 1.00 94.44 289 ARG A C 1
ATOM 2230 O O . ARG A 1 289 ? -7.774 6.173 7.621 1.00 94.44 289 ARG A O 1
ATOM 2237 N N . HIS A 1 290 ? -7.413 6.677 5.473 1.00 94.00 290 HIS A N 1
ATOM 2238 C CA . HIS A 1 290 ? -8.367 7.785 5.452 1.00 94.00 290 HIS A CA 1
ATOM 2239 C C . HIS A 1 290 ? -9.813 7.347 5.223 1.00 94.00 290 HIS A C 1
ATOM 2241 O O . HIS A 1 290 ? -10.716 8.101 5.577 1.00 94.00 290 HIS A O 1
ATOM 2247 N N . VAL A 1 291 ? -10.022 6.154 4.659 1.00 94.88 291 VAL A N 1
ATOM 2248 C CA . VAL A 1 291 ? -11.353 5.634 4.322 1.00 94.88 291 VAL A CA 1
ATOM 2249 C C . VAL A 1 291 ? -11.610 4.333 5.073 1.00 94.88 291 VAL A C 1
ATOM 2251 O O . VAL A 1 291 ? -12.440 4.318 5.972 1.00 94.88 291 VAL A O 1
ATOM 2254 N N . MET A 1 292 ? -10.837 3.273 4.814 1.00 95.31 292 MET A N 1
ATOM 2255 C CA . MET A 1 292 ? -11.153 1.930 5.335 1.00 95.31 292 MET A CA 1
ATOM 2256 C C . MET A 1 292 ? -11.177 1.839 6.864 1.00 95.31 292 MET A C 1
ATOM 2258 O O . MET A 1 292 ? -12.104 1.258 7.427 1.00 95.31 292 MET A O 1
ATOM 2262 N N . LEU A 1 293 ? -10.165 2.399 7.534 1.00 94.44 293 LEU A N 1
ATOM 2263 C CA . LEU A 1 293 ? -10.095 2.417 8.999 1.00 94.44 293 LEU A CA 1
ATOM 2264 C C . LEU A 1 293 ? -11.105 3.401 9.601 1.00 94.44 293 LEU A C 1
ATOM 2266 O O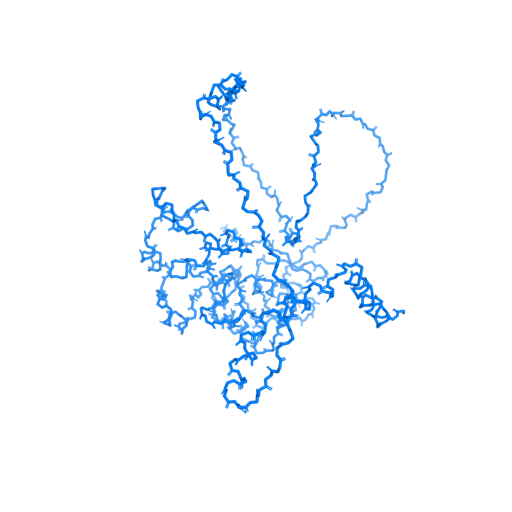 . LEU A 1 293 ? -11.759 3.094 10.592 1.00 94.44 293 LEU A O 1
ATOM 2270 N N . LYS A 1 294 ? -11.248 4.582 8.988 1.00 93.00 294 LYS A N 1
ATOM 2271 C CA . LYS A 1 294 ? -12.127 5.651 9.479 1.00 93.00 294 LYS A CA 1
ATOM 2272 C C . LYS A 1 294 ? -13.607 5.266 9.418 1.00 93.00 294 LYS A C 1
ATOM 2274 O O . LYS A 1 294 ? -14.348 5.555 10.351 1.00 93.00 294 LYS A O 1
ATOM 2279 N N . GLU A 1 295 ? -14.026 4.616 8.337 1.00 91.75 295 GLU A N 1
ATOM 2280 C CA . GLU A 1 295 ? -15.391 4.103 8.157 1.00 91.75 295 GLU A CA 1
ATOM 2281 C C . GLU A 1 295 ? -15.642 2.810 8.947 1.00 91.75 295 GLU A C 1
ATOM 2283 O O . GLU A 1 295 ? -16.767 2.323 8.995 1.00 91.75 295 GLU A O 1
ATOM 2288 N N . GLY A 1 296 ? -14.603 2.245 9.569 1.00 91.88 296 GLY A N 1
ATOM 2289 C CA . GLY A 1 296 ? -14.685 1.008 10.338 1.00 91.88 296 GLY A CA 1
ATOM 2290 C C . GLY A 1 296 ? -14.935 -0.238 9.496 1.00 91.88 296 GLY A C 1
ATOM 2291 O O . GLY A 1 296 ? -15.397 -1.247 10.012 1.00 91.88 296 GLY A O 1
ATOM 2292 N N . ILE A 1 297 ? -14.605 -0.200 8.203 1.00 94.19 297 ILE A N 1
ATOM 2293 C CA . ILE A 1 297 ? -14.712 -1.357 7.306 1.00 94.19 297 ILE A CA 1
ATOM 2294 C C . ILE A 1 297 ? -13.658 -2.400 7.668 1.00 94.19 297 ILE A C 1
ATOM 2296 O O . ILE A 1 297 ? -13.946 -3.600 7.696 1.00 94.19 297 ILE A O 1
ATOM 2300 N N . ILE A 1 298 ? -12.436 -1.931 7.930 1.00 95.00 298 ILE A N 1
ATOM 2301 C CA . ILE A 1 298 ? -11.318 -2.772 8.336 1.00 95.00 298 ILE A CA 1
ATOM 2302 C C . ILE A 1 298 ? -10.943 -2.444 9.775 1.00 95.00 298 ILE A C 1
ATOM 2304 O O . ILE A 1 298 ? -10.744 -1.286 10.132 1.00 95.00 298 ILE A O 1
ATOM 2308 N N . TRP A 1 299 ? -10.785 -3.486 10.581 1.00 94.75 299 TRP A N 1
ATOM 2309 C CA . TRP A 1 299 ? -10.222 -3.399 11.918 1.00 94.75 299 TRP A CA 1
ATOM 2310 C C . TRP A 1 299 ? -8.777 -3.904 11.924 1.00 94.75 299 TRP A C 1
ATOM 2312 O O . TRP A 1 299 ? -8.490 -4.990 11.424 1.00 94.75 299 TRP A O 1
ATOM 2322 N N . ASP A 1 300 ? -7.879 -3.124 12.519 1.00 93.75 300 ASP A N 1
ATOM 2323 C CA . ASP A 1 300 ? -6.445 -3.398 12.660 1.00 93.75 300 ASP A CA 1
ATOM 2324 C C . ASP A 1 300 ? -5.948 -3.037 14.076 1.00 93.75 300 ASP A C 1
ATOM 2326 O O . ASP A 1 300 ? -5.967 -1.871 14.471 1.00 93.75 300 ASP A O 1
ATOM 2330 N N . PRO A 1 301 ? -5.435 -3.992 14.865 1.00 92.62 301 PRO A N 1
ATOM 2331 C CA . PRO A 1 301 ? -5.059 -3.747 16.254 1.00 92.62 301 PRO A CA 1
ATOM 2332 C C . PRO A 1 301 ? -3.884 -2.772 16.422 1.00 92.62 301 PRO A C 1
ATOM 2334 O O . PRO A 1 301 ? -3.634 -2.338 17.550 1.00 92.62 301 PRO A O 1
ATOM 2337 N N . ASN A 1 302 ? -3.159 -2.435 15.352 1.00 92.50 302 ASN A N 1
ATOM 2338 C CA . ASN A 1 302 ? -1.999 -1.538 15.391 1.00 92.50 302 ASN A CA 1
ATOM 2339 C C . ASN A 1 302 ? -2.371 -0.050 15.312 1.00 92.50 302 ASN A C 1
ATOM 2341 O O . ASN A 1 302 ? -1.485 0.809 15.367 1.00 92.50 302 ASN A O 1
ATOM 2345 N N . TRP A 1 303 ? -3.663 0.252 15.166 1.00 92.94 303 TRP A N 1
ATOM 2346 C CA . TRP A 1 303 ? -4.189 1.609 15.116 1.00 92.94 303 TRP A CA 1
ATOM 2347 C C . TRP A 1 303 ? -5.070 1.899 16.328 1.00 92.94 303 TRP A C 1
ATOM 2349 O O . TRP A 1 303 ? -5.818 1.042 16.808 1.00 92.94 303 TRP A O 1
ATOM 2359 N N . LEU A 1 304 ? -4.967 3.132 16.807 1.00 92.69 304 LEU A N 1
ATOM 2360 C CA . LEU A 1 304 ? -5.851 3.720 17.803 1.00 92.69 304 LEU A CA 1
ATOM 2361 C C . LEU A 1 304 ? -6.714 4.783 17.133 1.00 92.69 304 LEU A C 1
ATOM 2363 O O . LEU A 1 304 ? -6.300 5.382 16.139 1.00 92.69 304 LEU A O 1
ATOM 2367 N N . MET A 1 305 ? -7.896 5.025 17.681 1.00 93.31 305 MET A N 1
ATOM 2368 C CA . MET A 1 305 ? -8.806 6.049 17.183 1.00 93.31 305 MET A CA 1
ATOM 2369 C C . MET A 1 305 ? -8.781 7.237 18.124 1.00 93.31 305 MET A C 1
ATOM 2371 O O . MET A 1 305 ? -8.940 7.088 19.334 1.00 93.31 305 MET A O 1
ATOM 2375 N N . ALA A 1 306 ? -8.605 8.423 17.555 1.00 92.00 306 ALA A N 1
ATOM 2376 C CA . ALA A 1 306 ? -8.944 9.643 18.262 1.00 92.00 306 ALA A CA 1
ATOM 2377 C C . ALA A 1 306 ? -10.481 9.791 18.335 1.00 92.00 306 ALA A C 1
ATOM 2379 O O . ALA A 1 306 ? -11.195 9.255 17.477 1.00 92.00 306 ALA A O 1
ATOM 2380 N N . PRO A 1 307 ? -11.019 10.564 19.295 1.00 87.88 307 PRO A N 1
ATOM 2381 C CA . PRO A 1 307 ? -12.459 10.817 19.410 1.00 87.88 307 PRO A CA 1
ATOM 2382 C C . PRO A 1 307 ? -13.090 11.373 18.119 1.00 87.88 307 PRO A C 1
ATOM 2384 O O . PRO A 1 307 ? -14.227 11.049 17.769 1.00 87.88 307 PRO A O 1
ATOM 2387 N N . ASN A 1 308 ? -12.314 12.143 17.347 1.00 88.12 308 ASN A N 1
ATOM 2388 C CA . ASN A 1 308 ? -12.700 12.688 16.040 1.00 88.12 308 ASN A CA 1
ATOM 2389 C C . ASN A 1 308 ? -12.769 11.635 14.905 1.00 88.12 308 ASN A C 1
ATOM 2391 O O . ASN A 1 308 ? -13.162 11.962 13.785 1.00 88.12 308 ASN A O 1
ATOM 2395 N N . GLY A 1 309 ? -12.391 10.381 15.170 1.00 88.06 309 GLY A N 1
ATOM 2396 C CA . GLY A 1 309 ? -12.361 9.289 14.197 1.00 88.06 309 GLY A CA 1
ATOM 2397 C C . GLY A 1 309 ? -11.150 9.265 13.275 1.00 88.06 309 GLY A C 1
ATOM 2398 O O . GLY A 1 309 ? -11.151 8.531 12.289 1.00 88.06 309 GLY A O 1
ATOM 2399 N N . VAL A 1 310 ? -10.115 10.052 13.562 1.00 91.50 310 VAL A N 1
ATOM 2400 C CA . VAL A 1 310 ? -8.839 9.953 12.854 1.00 91.50 310 VAL A CA 1
ATOM 2401 C C . VAL A 1 310 ? -8.054 8.762 13.418 1.00 91.50 310 VAL A C 1
ATOM 2403 O O . VAL A 1 310 ? -7.856 8.687 14.633 1.00 91.50 310 VAL A O 1
ATOM 2406 N N . PRO A 1 311 ? -7.601 7.822 12.569 1.00 93.38 311 PRO A N 1
ATOM 2407 C CA . PRO A 1 311 ? -6.786 6.703 13.014 1.00 93.38 311 PRO A CA 1
ATOM 2408 C C . PRO A 1 311 ? -5.318 7.120 13.171 1.00 93.38 311 PRO A C 1
ATOM 2410 O O . PRO A 1 311 ? -4.716 7.715 12.275 1.00 93.38 311 PRO A O 1
ATOM 2413 N N . HIS A 1 312 ? -4.714 6.739 14.294 1.00 92.62 312 HIS A N 1
ATOM 2414 C CA . HIS A 1 312 ? -3.309 6.962 14.620 1.00 92.62 312 HIS A CA 1
ATOM 2415 C C . HIS A 1 312 ? -2.566 5.635 14.747 1.00 92.62 312 HIS A C 1
ATOM 2417 O O . HIS A 1 312 ? -2.985 4.727 15.465 1.00 92.62 312 HIS A O 1
ATOM 2423 N N . TYR A 1 313 ? -1.444 5.515 14.039 1.00 91.31 313 TYR A N 1
ATOM 2424 C CA . TYR A 1 313 ? -0.642 4.297 14.064 1.00 91.31 313 TYR A CA 1
ATOM 2425 C C . TYR A 1 313 ? 0.187 4.231 15.344 1.00 91.31 313 TYR A C 1
ATOM 2427 O O . TYR A 1 313 ? 1.033 5.093 15.582 1.00 91.31 313 TYR A O 1
ATOM 2435 N N . PHE A 1 314 ? -0.017 3.179 16.133 1.00 86.94 314 PHE A N 1
ATOM 2436 C CA . PHE A 1 314 ? 0.695 2.951 17.392 1.00 86.94 314 PHE A CA 1
ATOM 2437 C C . PHE A 1 314 ? 1.741 1.828 17.289 1.00 86.94 314 PHE A C 1
ATOM 2439 O O . PHE A 1 314 ? 2.549 1.619 18.194 1.00 86.94 314 PHE A O 1
ATOM 2446 N N . GLY A 1 315 ? 1.784 1.131 16.151 1.00 83.50 315 GLY A N 1
ATOM 2447 C CA . GLY A 1 315 ? 2.719 0.037 15.913 1.00 83.50 315 GLY A CA 1
ATOM 2448 C C . GLY A 1 315 ? 2.212 -1.321 16.397 1.00 83.50 315 GLY A C 1
ATOM 2449 O O . GLY A 1 315 ? 1.140 -1.416 16.996 1.00 83.50 315 GLY A O 1
ATOM 2450 N N . PRO A 1 316 ? 2.986 -2.393 16.138 1.00 77.56 316 PRO A N 1
ATOM 2451 C CA . PRO A 1 316 ? 2.656 -3.727 16.605 1.00 77.56 316 PRO A CA 1
ATOM 2452 C C . PRO A 1 316 ? 2.534 -3.734 18.122 1.00 77.56 316 PRO A C 1
ATOM 2454 O O . PRO A 1 316 ? 3.520 -3.497 18.828 1.00 77.56 316 PRO A O 1
ATOM 2457 N N . ARG A 1 317 ? 1.341 -4.043 18.638 1.00 65.75 317 ARG A N 1
ATOM 2458 C CA . ARG A 1 317 ? 1.171 -4.326 20.063 1.00 65.75 317 ARG A CA 1
ATOM 2459 C C . ARG A 1 317 ? 1.865 -5.649 20.362 1.00 65.75 317 ARG A C 1
ATOM 2461 O O . ARG A 1 317 ? 1.283 -6.723 20.237 1.00 65.75 317 ARG A O 1
ATOM 2468 N N . VAL A 1 318 ? 3.144 -5.574 20.727 1.00 56.41 318 VAL A N 1
ATOM 2469 C CA . VAL A 1 318 ? 3.857 -6.715 21.296 1.00 56.41 318 VAL A CA 1
ATOM 2470 C C . VAL A 1 318 ? 3.096 -7.081 22.561 1.00 56.41 318 VAL A C 1
ATOM 2472 O O . VAL A 1 318 ? 3.149 -6.348 23.549 1.00 56.41 318 VAL A O 1
ATOM 2475 N N . ARG A 1 319 ? 2.360 -8.198 22.534 1.00 54.72 319 ARG A N 1
ATOM 2476 C CA . ARG A 1 319 ? 1.889 -8.826 23.767 1.00 54.72 319 ARG A CA 1
ATOM 2477 C C . ARG A 1 319 ? 3.138 -9.052 24.610 1.00 54.72 319 ARG A C 1
ATOM 2479 O O . ARG A 1 319 ? 3.978 -9.874 24.243 1.00 54.72 319 ARG A O 1
ATOM 2486 N N . ARG A 1 320 ? 3.304 -8.276 25.687 1.00 46.94 320 ARG A N 1
ATOM 2487 C CA . ARG A 1 320 ? 4.282 -8.608 26.723 1.00 46.94 320 ARG A CA 1
ATOM 2488 C C . ARG A 1 320 ? 3.940 -10.036 27.134 1.00 46.94 320 ARG A C 1
ATOM 2490 O O . ARG A 1 320 ? 2.820 -10.278 27.576 1.00 46.94 320 ARG A O 1
ATOM 2497 N N . ARG A 1 321 ? 4.845 -10.979 26.854 1.00 45.62 321 ARG A N 1
ATOM 2498 C CA . ARG A 1 321 ? 4.707 -12.346 27.357 1.00 45.62 321 ARG A CA 1
ATOM 2499 C C . ARG A 1 321 ? 4.620 -12.225 28.876 1.00 45.62 321 ARG A C 1
ATOM 2501 O O . ARG A 1 321 ? 5.489 -11.582 29.465 1.00 45.62 321 ARG A O 1
ATOM 2508 N N . SER A 1 322 ? 3.511 -12.715 29.418 1.00 41.94 322 SER A N 1
ATOM 2509 C CA . SER A 1 322 ? 3.259 -12.879 30.849 1.00 41.94 322 SER A CA 1
ATOM 2510 C C . SER A 1 322 ? 4.326 -13.766 31.469 1.00 41.94 322 SER A C 1
ATOM 2512 O O . SER A 1 322 ? 4.749 -14.716 30.767 1.00 41.94 322 SER A O 1
#

Sequence (322 aa):
MDYEAKRLENIRRNQEMLKSLELDASMTALMANAMRPVAASLAEEHGVAAEVAAAPVVVGKKRRRAPAPDAKARQKKAREAAAPVRQSRRIRSQVEAGRGVTSYAEEALEGEARPVAKRSKALDTVSASGKSEEFDDVEFVTMEEYFTARGIEPKVRVVGKYEGWVNPDIAAEHGIPDSASDAWRQGGGGQFSFANPMGIGSKNKVKGAKPRGWSSAKFWSSKLLCKNPNAYFYRHVAPGCERALGEWTRAEHELFIKVAAEHGAGNKWGLFASYIPNRVGYQCSAYYRHVMLKEGIIWDPNWLMAPNGVPHYFGPRVRRRS

InterPro domains:
  IPR001005 SANT/Myb domain [PF00249] (246-289)
  IPR001005 SANT/Myb domain [PS50090] (246-292)
  IPR001005 SANT/Myb domain [SM00717] (244-294)
  IPR001005 SANT/Myb domain [cd00167] (247-289)
  IPR009057 Homedomain-like superfamily [SSF46689] (243-292)

Mean predicted aligned error: 19.81 Å

Secondary structure (DSSP, 8-state):
--HHHHHHHHHHHHHHHHHHTTHHHHHHHHHHHHHHHHHHHHHHHHT-PPP-----------PPPPPPPPHHHHHHHHHTT-PPP--PPPP--------------S--S-----PPPP-----------S---------PEEHHHHHHHHTPPPSEE--S-----S-HHHHHHTT--SSHHHHHHHTT-----SS-TT---GGG----PPPTT--HHHHHHTT-TTT-HHHHHTT-PSTTPPPP-SPPPHHHHHHHHHHHHHH--SS-HHHHHTTSTT--HHHHHHHIIIIITTTTSEE-TTEEE-TTS-EEE---------

Nearest PDB structures (foldseek):
  6kks-assembly1_A  TM=8.470E-01  e=4.119E-01  Arabidopsis thaliana

Solvent-accessible surface area (backbone atoms only — not comparable to full-atom values): 20538 Å² total; per-residue (Å²): 136,58,70,66,58,55,52,52,50,52,53,51,53,51,54,51,50,52,59,76,63,65,48,66,65,60,52,51,51,52,51,55,60,68,46,45,72,60,53,54,56,55,36,70,77,66,77,60,89,76,87,80,84,87,78,85,86,82,83,78,78,82,78,80,82,76,84,81,83,67,74,69,62,60,58,56,64,62,64,78,69,69,75,86,82,81,84,78,80,85,82,88,76,86,83,79,90,82,82,88,85,86,91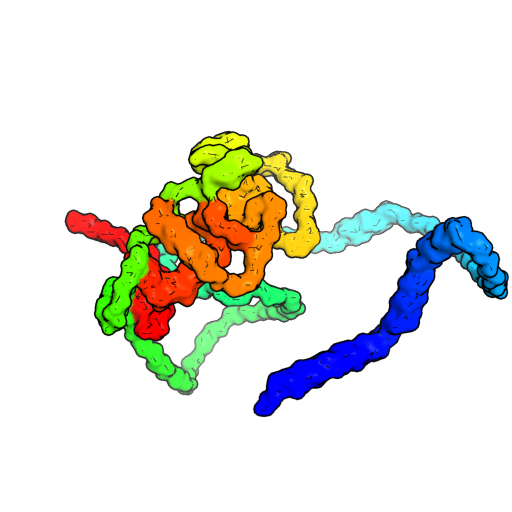,82,90,79,88,89,80,86,88,79,93,76,88,82,78,92,79,82,94,78,84,89,84,90,84,91,86,80,79,84,75,80,75,69,83,77,68,67,38,48,49,66,60,54,26,60,78,67,73,54,76,53,80,34,82,32,83,42,47,50,73,61,62,61,34,65,69,61,21,64,75,68,65,31,54,95,41,72,68,51,10,31,54,73,49,70,36,73,70,83,37,92,90,34,76,67,29,56,56,86,91,57,66,77,91,64,86,76,61,87,96,57,51,72,67,60,54,56,23,68,74,20,50,45,38,39,41,40,59,16,22,32,77,37,47,63,89,94,58,64,72,67,86,74,82,88,48,72,68,58,51,54,48,51,52,50,48,34,65,76,28,28,39,74,65,54,32,9,25,59,20,55,69,41,82,36,37,27,6,60,55,51,54,47,44,42,53,71,43,35,45,46,74,36,43,40,41,42,80,30,34,28,27,38,90,89,47,52,67,42,81,73,46,84,76,73,75,75,81,127

Radius of gyration: 31.35 Å; Cα contacts (8 Å, |Δi|>4): 289; chains: 1; bounding box: 70×58×90 Å